Protein AF-A0A932E442-F1 (afdb_monomer_lite)

Sequence (207 aa):
MPAARRSIVMEGIVCGVIGAAVVALWFLAFDVARGAPFLTPGLLGAAVFQGTSSPVGLQITAANVLGYTLLHGLAFVAFGIVAASVMAVSEREPALFVAFVILFACFEVFVFGVVGALGQSLLGALVWWSILVGNLLASVAMLWYLLRVHRALPATLVGSWGGV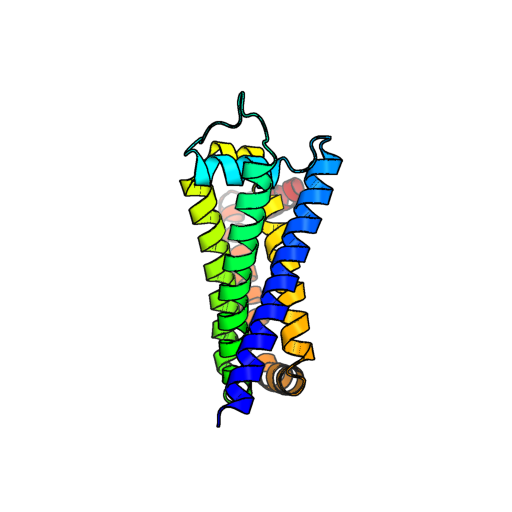LREGIVAGLIGAAVVAVWFLAIDSIQGEPLRTPRLLGAGLLQI

Foldseek 3Di:
DVPVLVVLLVQLLVLLQLLLVLLLVLVQVVCVVVVHGLLLQQVVLCLVPVVDLDPPPRDRDPCSNVVSSVVSSVVSSVLSSVLSVLLVVCLVPVVSVVVSVVSLVVVLVVVVVVQVVSHPNSCVVCPVVSSVVSSVRSSVRSVVSSCVVVVSNVVVNCVVCVVVVVVVVVVVVVVVVVVLVVQQVVCVVVVHGPPVVVVVVVVVVVD

pLDDT: mean 82.55, std 10.38, range [44.28, 97.44]

Secondary structure (DSSP, 8-state):
--HHHHHHHHHHHHHHHHHHHHHHHHHHHHHHHTT-TTHHHHHHHHHHHH-----TT----HHHHHHHHHHHHHHHHHHHHHHHHHHHHHTT-GGGHHHHHHHHHHHHHHHHHHHHHH-HHHHHHHTHHHHHHHHHHHHHHHHHHHHHHSTTHHHHHHHHHHHHHHHHHHHHHHHHHHHHHHHHHHHHHTT-TTHHHHHHHHHHTT-

Radius of gyration: 22.01 Å; chains: 1; bounding box: 42×69×45 Å

Structure (mmCIF, N/CA/C/O backbone):
data_AF-A0A932E442-F1
#
_entry.id   AF-A0A932E442-F1
#
loop_
_atom_site.group_PDB
_atom_site.id
_atom_site.type_symbol
_atom_site.label_atom_id
_atom_site.label_alt_id
_atom_site.label_comp_id
_atom_site.label_asym_id
_atom_site.label_entity_id
_atom_site.label_seq_id
_atom_site.pdbx_PDB_ins_code
_atom_site.Cartn_x
_atom_site.Cartn_y
_atom_site.Cartn_z
_atom_site.occupancy
_atom_site.B_iso_or_equiv
_atom_site.auth_seq_id
_atom_site.auth_comp_id
_atom_site.auth_asym_id
_atom_site.auth_atom_id
_atom_site.pdbx_PDB_model_num
ATOM 1 N N . MET A 1 1 ? -12.624 -28.824 13.379 1.00 44.28 1 MET A N 1
ATOM 2 C CA . MET A 1 1 ? -12.703 -27.381 13.035 1.00 44.28 1 MET A CA 1
ATOM 3 C C . MET A 1 1 ? -11.816 -26.963 11.830 1.00 44.28 1 MET A C 1
ATOM 5 O O . MET A 1 1 ? -11.061 -26.005 11.955 1.00 44.28 1 MET A O 1
ATOM 9 N N . PRO A 1 2 ? -11.890 -27.609 10.646 1.00 46.47 2 PRO A N 1
ATOM 10 C CA . PRO A 1 2 ? -11.124 -27.184 9.458 1.00 46.47 2 PRO A CA 1
ATOM 11 C C . PRO A 1 2 ? -11.809 -26.095 8.604 1.00 46.47 2 PRO A C 1
ATOM 13 O O . PRO A 1 2 ? -11.126 -25.357 7.900 1.00 46.47 2 PRO A O 1
ATOM 16 N N . ALA A 1 3 ? -13.138 -25.952 8.679 1.00 51.47 3 ALA A N 1
ATOM 17 C CA . ALA A 1 3 ? -13.899 -25.042 7.814 1.00 51.47 3 ALA A CA 1
ATOM 18 C C . ALA A 1 3 ? -13.644 -23.547 8.103 1.00 51.47 3 ALA A C 1
ATOM 20 O O . ALA A 1 3 ? -13.420 -22.784 7.170 1.00 51.47 3 ALA A O 1
ATOM 21 N N . ALA A 1 4 ? -13.585 -23.143 9.379 1.00 58.03 4 ALA A N 1
ATOM 22 C CA . ALA A 1 4 ? -13.353 -21.745 9.768 1.00 58.03 4 ALA A CA 1
ATOM 23 C C . ALA A 1 4 ? -11.933 -21.252 9.425 1.00 58.03 4 ALA A C 1
ATOM 25 O O . ALA A 1 4 ? -11.744 -20.125 8.993 1.00 58.03 4 ALA A O 1
ATOM 26 N N . ARG A 1 5 ? -10.915 -22.115 9.547 1.00 60.22 5 ARG A N 1
ATOM 27 C CA . ARG A 1 5 ? -9.529 -21.760 9.193 1.00 60.22 5 ARG A CA 1
ATOM 28 C C . ARG A 1 5 ? -9.344 -21.621 7.675 1.00 60.22 5 ARG A C 1
ATOM 30 O O . ARG A 1 5 ? -8.545 -20.810 7.222 1.00 60.22 5 ARG A O 1
ATOM 37 N N . ARG A 1 6 ? -10.100 -22.404 6.895 1.00 63.44 6 ARG A N 1
ATOM 38 C CA . ARG A 1 6 ? -10.110 -22.339 5.428 1.00 63.44 6 ARG A CA 1
ATOM 39 C C . ARG A 1 6 ? -10.771 -21.053 4.913 1.00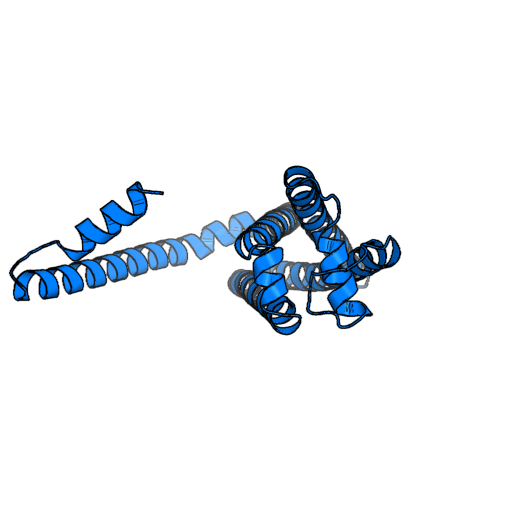 63.44 6 ARG A C 1
ATOM 41 O O . ARG A 1 6 ? -10.343 -20.579 3.865 1.00 63.44 6 ARG A O 1
ATOM 48 N N . SER A 1 7 ? -11.742 -20.477 5.636 1.00 82.38 7 SER A N 1
ATOM 49 C CA . SER A 1 7 ? -12.341 -19.189 5.247 1.00 82.38 7 SER A CA 1
ATOM 50 C C . SER A 1 7 ? -11.332 -18.051 5.397 1.00 82.38 7 SER A C 1
ATOM 52 O O . SER A 1 7 ? -11.075 -17.367 4.417 1.00 82.38 7 SER A O 1
ATOM 54 N N . ILE A 1 8 ? -10.638 -17.958 6.538 1.00 88.06 8 ILE A N 1
ATOM 55 C CA . ILE A 1 8 ? -9.671 -16.878 6.814 1.00 88.06 8 ILE A CA 1
ATOM 56 C C . ILE A 1 8 ? -8.533 -16.852 5.787 1.00 88.06 8 ILE A C 1
ATOM 58 O O . ILE A 1 8 ? -8.141 -15.789 5.313 1.00 88.06 8 ILE A O 1
ATOM 62 N N . VAL A 1 9 ? -8.003 -18.018 5.402 1.00 90.69 9 VAL A N 1
ATOM 63 C CA . VAL A 1 9 ? -6.944 -18.083 4.381 1.00 90.69 9 VAL A CA 1
ATOM 64 C C . VAL A 1 9 ? -7.461 -17.601 3.026 1.00 90.69 9 VAL A C 1
ATOM 66 O O . VAL A 1 9 ? -6.775 -16.834 2.361 1.00 90.69 9 VAL A O 1
ATOM 69 N N . MET A 1 10 ? -8.669 -18.002 2.620 1.00 92.50 10 MET A N 1
ATOM 70 C CA . MET A 1 10 ? -9.264 -17.542 1.361 1.00 92.50 10 MET A CA 1
ATOM 71 C C . MET A 1 10 ? -9.606 -16.053 1.390 1.00 92.50 10 MET A C 1
ATOM 73 O O . MET A 1 10 ? -9.321 -15.348 0.428 1.00 92.50 10 MET A O 1
ATOM 77 N N . GLU A 1 11 ? -10.167 -15.565 2.494 1.00 92.38 11 GLU A N 1
ATOM 78 C CA . GLU A 1 11 ? -10.417 -14.144 2.729 1.00 92.38 11 GLU A CA 1
ATOM 79 C C . GLU A 1 11 ? -9.114 -13.354 2.621 1.00 92.38 11 GLU A C 1
ATOM 81 O O . GLU A 1 11 ? -9.068 -12.342 1.929 1.00 92.38 11 GLU A O 1
ATOM 86 N N . GLY A 1 12 ? -8.039 -13.867 3.217 1.00 93.31 12 GLY A N 1
ATOM 87 C CA . GLY A 1 12 ? -6.708 -13.291 3.139 1.00 93.31 12 GLY A CA 1
ATOM 88 C C . GLY A 1 12 ? -6.103 -13.295 1.739 1.00 93.31 12 GLY A C 1
ATOM 89 O O . GLY A 1 12 ? -5.547 -12.284 1.322 1.00 93.31 12 GLY A O 1
ATOM 90 N N . ILE A 1 13 ? -6.251 -14.389 0.985 1.00 95.94 13 ILE A N 1
ATOM 91 C CA . ILE A 1 13 ? -5.806 -14.467 -0.414 1.00 95.94 13 ILE A CA 1
ATOM 92 C C . ILE A 1 13 ? -6.548 -13.433 -1.261 1.00 95.94 13 ILE A C 1
ATOM 94 O O . ILE A 1 13 ? -5.912 -12.671 -1.983 1.00 95.94 13 ILE A O 1
ATOM 98 N N . VAL A 1 14 ? -7.879 -13.370 -1.154 1.00 95.94 14 VAL A N 1
ATOM 99 C CA . VAL A 1 14 ? -8.693 -12.395 -1.897 1.00 95.94 14 VAL A CA 1
ATOM 100 C C . VAL A 1 14 ? -8.315 -10.969 -1.500 1.00 95.94 14 VAL A C 1
ATOM 102 O O . VAL A 1 14 ? -8.101 -10.133 -2.373 1.00 95.94 14 VAL A O 1
ATOM 105 N N . CYS A 1 15 ? -8.158 -10.710 -0.201 1.00 95.06 15 CYS A N 1
ATOM 106 C CA . CYS A 1 15 ? -7.711 -9.426 0.328 1.00 95.06 15 CYS A CA 1
ATOM 107 C C . CYS A 1 15 ? -6.353 -9.022 -0.268 1.00 95.06 15 CYS A C 1
ATOM 109 O O . CYS A 1 15 ? -6.212 -7.930 -0.812 1.00 95.06 15 CYS A O 1
ATOM 111 N N . GLY A 1 16 ? -5.371 -9.924 -0.250 1.00 94.75 16 GLY A N 1
ATOM 112 C CA . GLY A 1 16 ? -4.055 -9.679 -0.830 1.00 94.75 16 GLY A CA 1
ATOM 113 C C . GLY A 1 16 ? -4.098 -9.420 -2.335 1.00 94.75 16 GLY A C 1
ATOM 114 O O . GLY A 1 16 ? -3.497 -8.462 -2.809 1.00 94.75 16 GLY A O 1
ATOM 115 N N . VAL A 1 17 ? -4.864 -10.212 -3.092 1.00 97.44 17 VAL A N 1
ATOM 116 C CA . VAL A 1 17 ? -5.039 -10.008 -4.541 1.00 97.44 17 VAL A CA 1
ATOM 117 C C . VAL A 1 17 ? -5.661 -8.643 -4.845 1.00 97.44 17 VAL A C 1
ATOM 119 O O . VAL A 1 17 ? -5.222 -7.982 -5.784 1.00 97.44 17 VAL A O 1
ATOM 122 N N . ILE A 1 18 ? -6.632 -8.188 -4.045 1.00 96.75 18 ILE A N 1
ATOM 123 C CA . ILE A 1 18 ? -7.209 -6.841 -4.170 1.00 96.75 18 ILE A CA 1
ATOM 124 C C . ILE A 1 18 ? -6.122 -5.780 -3.982 1.00 96.75 18 ILE A C 1
ATOM 126 O O . ILE A 1 18 ? -5.994 -4.892 -4.823 1.00 96.75 18 ILE A O 1
ATOM 130 N N . GLY A 1 19 ? -5.318 -5.884 -2.920 1.00 94.25 19 GLY A N 1
ATOM 131 C CA . GLY A 1 19 ? -4.233 -4.937 -2.668 1.00 94.25 19 GLY A CA 1
ATOM 132 C C . GLY A 1 19 ? -3.213 -4.898 -3.807 1.00 94.25 19 GLY A C 1
ATOM 133 O O . GLY A 1 19 ? -2.930 -3.825 -4.338 1.00 94.25 19 GLY A O 1
ATOM 134 N N . ALA A 1 20 ? -2.744 -6.066 -4.253 1.00 95.69 20 ALA A N 1
ATOM 135 C CA . ALA A 1 20 ? -1.797 -6.181 -5.361 1.00 95.69 20 ALA A CA 1
ATOM 136 C C . ALA A 1 20 ? -2.352 -5.579 -6.661 1.00 95.69 20 ALA A C 1
ATOM 138 O O . ALA A 1 20 ? -1.645 -4.867 -7.373 1.00 95.69 20 ALA A O 1
ATOM 139 N N . ALA A 1 21 ? -3.629 -5.832 -6.966 1.00 96.50 21 ALA A N 1
ATOM 140 C CA . ALA A 1 21 ? -4.281 -5.287 -8.150 1.00 96.50 21 ALA A CA 1
ATOM 141 C C . ALA A 1 21 ? -4.396 -3.759 -8.084 1.00 96.50 21 ALA A C 1
ATOM 143 O O . ALA A 1 21 ? -4.119 -3.086 -9.073 1.00 96.50 21 ALA A O 1
ATOM 144 N N . VAL A 1 22 ? -4.760 -3.200 -6.926 1.00 97.25 22 VAL A N 1
ATOM 145 C CA . VAL A 1 22 ? -4.869 -1.746 -6.745 1.00 97.25 22 VAL A CA 1
ATOM 146 C C . VAL A 1 22 ? -3.515 -1.063 -6.932 1.00 97.25 22 VAL A C 1
ATOM 148 O O . VAL A 1 22 ? -3.435 -0.101 -7.696 1.00 97.25 22 VAL A O 1
ATOM 151 N N . VAL A 1 23 ? -2.446 -1.579 -6.312 1.00 93.94 23 VAL A N 1
ATOM 152 C CA . VAL A 1 23 ? -1.092 -1.028 -6.493 1.00 93.94 23 VAL A CA 1
ATOM 153 C C . VAL A 1 23 ? -0.642 -1.146 -7.950 1.00 93.94 23 VAL A C 1
ATOM 155 O O . VAL A 1 23 ? -0.140 -0.176 -8.520 1.00 93.94 23 VAL A O 1
ATOM 158 N N . ALA A 1 24 ? -0.856 -2.302 -8.584 1.00 93.62 24 ALA A N 1
ATOM 159 C CA . ALA A 1 24 ? -0.481 -2.519 -9.978 1.00 93.62 24 ALA A CA 1
ATOM 160 C C . ALA A 1 24 ? -1.212 -1.564 -10.934 1.00 93.62 24 ALA A C 1
ATOM 162 O O . ALA A 1 24 ? -0.586 -0.995 -11.826 1.00 93.62 24 ALA A O 1
ATOM 163 N N . LEU A 1 25 ? -2.518 -1.354 -10.737 1.00 95.62 25 LEU A N 1
ATOM 164 C CA . LEU A 1 25 ? -3.313 -0.429 -11.547 1.00 95.62 25 LEU A CA 1
ATOM 165 C C . LEU A 1 25 ? -2.906 1.030 -11.321 1.00 95.62 25 LEU A C 1
ATOM 167 O O . LEU A 1 25 ? -2.813 1.784 -12.288 1.00 95.62 25 LEU A O 1
ATOM 171 N N . TRP A 1 26 ? -2.627 1.416 -10.073 1.00 95.25 26 TRP A N 1
ATOM 172 C CA . TRP A 1 26 ? -2.120 2.747 -9.742 1.00 95.25 26 TRP A CA 1
ATOM 173 C C . TRP A 1 26 ? -0.807 3.039 -10.473 1.00 95.25 26 TRP A C 1
ATOM 175 O O . TRP A 1 26 ? -0.713 4.028 -11.201 1.00 95.25 26 TRP A O 1
ATOM 185 N N . PHE A 1 27 ? 0.185 2.153 -10.341 1.00 92.00 27 PHE A N 1
ATOM 186 C CA . PHE A 1 27 ? 1.477 2.351 -10.992 1.00 92.00 27 PHE A CA 1
ATOM 187 C C . PHE A 1 27 ? 1.394 2.238 -12.506 1.00 92.00 27 PHE A C 1
ATOM 189 O O . PHE A 1 27 ? 2.070 2.994 -13.189 1.00 92.00 27 PHE A O 1
ATOM 196 N N . LEU A 1 28 ? 0.527 1.383 -13.051 1.00 92.25 28 LEU A N 1
ATOM 197 C CA . LEU A 1 28 ? 0.291 1.347 -14.491 1.00 92.25 28 LEU A CA 1
ATOM 198 C C . LEU A 1 28 ? -0.246 2.690 -14.998 1.00 92.25 28 LEU A C 1
ATOM 200 O O . LEU A 1 28 ? 0.276 3.222 -15.974 1.00 92.25 28 LEU A O 1
ATOM 204 N N . ALA A 1 29 ? -1.258 3.256 -14.336 1.00 93.06 29 ALA A N 1
ATOM 205 C C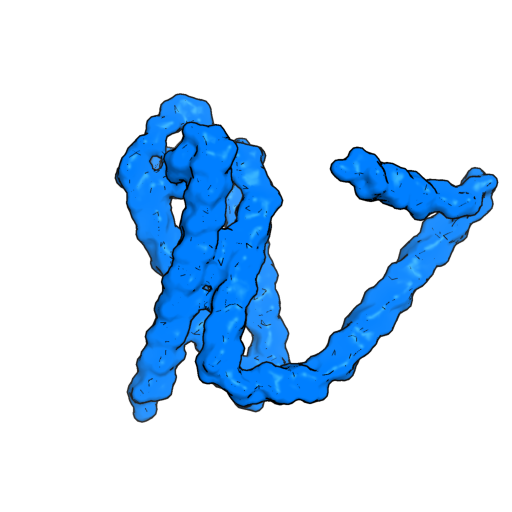A . ALA A 1 29 ? -1.812 4.555 -14.710 1.00 93.06 29 ALA A CA 1
ATOM 206 C C . ALA A 1 29 ? -0.764 5.674 -14.593 1.00 93.06 29 ALA A C 1
ATOM 208 O O . ALA A 1 29 ? -0.638 6.509 -15.489 1.00 93.06 29 ALA A O 1
ATOM 209 N N . PHE A 1 30 ? 0.020 5.659 -13.517 1.00 91.38 30 PHE A N 1
ATOM 210 C CA . PHE A 1 30 ? 1.084 6.623 -13.262 1.00 91.38 30 PHE A CA 1
ATOM 211 C C . PHE A 1 30 ? 2.218 6.550 -14.297 1.00 91.38 30 PHE A C 1
ATOM 213 O O . PHE A 1 30 ? 2.667 7.572 -14.815 1.00 91.38 30 PHE A O 1
ATOM 220 N N . ASP A 1 31 ? 2.644 5.338 -14.640 1.00 90.44 31 ASP A N 1
ATOM 221 C CA . ASP A 1 31 ? 3.682 5.055 -15.627 1.00 90.44 31 ASP A CA 1
ATOM 222 C C . ASP A 1 31 ? 3.227 5.435 -17.047 1.00 90.44 31 ASP A C 1
ATOM 224 O O . ASP A 1 31 ? 3.973 6.058 -17.808 1.00 90.44 31 ASP A O 1
ATOM 228 N N . VAL A 1 32 ? 1.971 5.129 -17.396 1.00 91.88 32 VAL A N 1
ATOM 229 C CA . VAL A 1 32 ? 1.350 5.541 -18.667 1.00 91.88 32 VAL A CA 1
ATOM 230 C C . VAL A 1 32 ? 1.266 7.063 -18.764 1.00 91.88 32 VAL A C 1
ATOM 232 O O . VAL A 1 32 ? 1.615 7.620 -19.803 1.00 91.88 32 VAL A O 1
ATOM 235 N N . ALA A 1 33 ? 0.882 7.753 -17.685 1.00 91.19 33 ALA A N 1
ATOM 236 C CA . ALA A 1 33 ? 0.838 9.217 -17.647 1.00 91.19 33 ALA A CA 1
ATOM 237 C C . ALA A 1 33 ? 2.220 9.868 -17.855 1.00 91.19 33 ALA A C 1
ATOM 239 O O . ALA A 1 33 ? 2.308 11.010 -18.300 1.00 91.19 33 ALA A O 1
ATOM 240 N N . ARG A 1 34 ? 3.304 9.135 -17.575 1.00 86.62 34 ARG A N 1
ATOM 241 C CA . ARG A 1 34 ? 4.697 9.547 -17.812 1.00 86.62 34 ARG A CA 1
ATOM 242 C C . ARG A 1 34 ? 5.246 9.121 -19.176 1.00 86.62 34 ARG A C 1
ATOM 244 O O . ARG A 1 34 ? 6.400 9.410 -19.477 1.00 86.62 34 ARG A O 1
ATOM 251 N N . GLY A 1 35 ? 4.444 8.436 -19.991 1.00 87.44 35 GLY A N 1
ATOM 252 C CA . GLY A 1 35 ? 4.841 7.939 -21.309 1.00 87.44 35 GLY A CA 1
ATOM 253 C C . GLY A 1 35 ? 5.724 6.688 -21.281 1.00 87.44 35 GLY A C 1
ATOM 254 O O . GLY A 1 35 ? 6.284 6.329 -22.314 1.00 87.44 35 GLY A O 1
ATOM 255 N N . ALA A 1 36 ? 5.850 6.010 -20.136 1.00 87.00 36 ALA A N 1
ATOM 256 C CA . ALA A 1 36 ? 6.707 4.835 -19.973 1.00 87.00 36 ALA A CA 1
ATOM 257 C C . ALA A 1 36 ? 5.962 3.698 -19.246 1.00 87.00 36 ALA A C 1
ATOM 259 O O . ALA A 1 36 ? 6.218 3.463 -18.068 1.00 87.00 36 ALA A O 1
ATOM 260 N N . PRO A 1 37 ? 5.034 2.982 -19.912 1.00 89.06 37 PRO A N 1
ATOM 261 C CA . PRO A 1 37 ? 4.262 1.904 -19.291 1.00 89.06 37 PRO A CA 1
ATOM 262 C C . PRO A 1 37 ? 5.160 0.825 -18.665 1.00 89.06 37 PRO A C 1
ATOM 264 O O . PRO A 1 37 ? 6.146 0.411 -19.272 1.00 89.06 37 PRO A O 1
ATOM 267 N N . PHE A 1 38 ? 4.784 0.335 -17.478 1.00 89.31 38 PHE A N 1
ATOM 268 C CA . PHE A 1 38 ? 5.515 -0.690 -16.713 1.00 89.31 38 PHE A CA 1
ATOM 269 C C . PHE A 1 38 ? 6.923 -0.286 -16.243 1.00 89.31 38 PHE A C 1
ATOM 271 O O . PHE A 1 38 ? 7.708 -1.153 -15.845 1.00 89.31 38 PHE A O 1
ATOM 278 N N . LEU A 1 39 ? 7.239 1.012 -16.241 1.00 87.44 39 LEU A N 1
ATOM 279 C CA . LEU A 1 39 ? 8.488 1.544 -15.704 1.00 87.44 39 LEU A CA 1
ATOM 280 C C . LEU A 1 39 ? 8.725 1.102 -14.262 1.00 87.44 39 LEU A C 1
ATOM 282 O O . LEU A 1 39 ? 9.777 0.548 -13.948 1.00 87.44 39 LEU A O 1
ATOM 286 N N . THR A 1 40 ? 7.735 1.294 -13.398 1.00 89.06 40 THR A N 1
ATOM 287 C CA . THR A 1 40 ? 7.838 0.996 -11.972 1.00 89.06 40 THR A CA 1
ATOM 288 C C . THR A 1 40 ? 8.109 -0.488 -11.689 1.00 89.06 40 THR A C 1
ATOM 290 O O . THR A 1 40 ? 9.132 -0.791 -11.063 1.00 89.06 40 THR A O 1
ATOM 293 N N . PRO A 1 41 ? 7.277 -1.444 -12.155 1.00 89.50 41 PRO A N 1
ATOM 294 C CA . PRO A 1 41 ? 7.552 -2.864 -11.939 1.00 89.50 41 PRO A CA 1
ATOM 295 C C . PRO A 1 41 ? 8.824 -3.334 -12.663 1.00 89.50 41 PRO A C 1
ATOM 297 O O . PRO A 1 41 ? 9.504 -4.232 -12.171 1.00 89.50 41 PRO A O 1
ATOM 300 N N . GLY A 1 42 ? 9.191 -2.716 -13.791 1.00 89.12 42 GLY A N 1
ATOM 301 C CA . GLY A 1 42 ? 10.430 -3.013 -14.509 1.00 89.12 42 GLY A CA 1
ATOM 302 C C . GLY A 1 42 ? 11.685 -2.640 -13.720 1.00 89.12 42 GLY A C 1
ATOM 303 O O . GLY A 1 42 ? 12.595 -3.461 -13.593 1.00 89.12 42 GLY A O 1
ATOM 304 N N . LEU A 1 43 ? 11.715 -1.428 -13.156 1.00 87.44 43 LEU A N 1
ATOM 305 C CA . LEU A 1 43 ? 12.818 -0.931 -12.330 1.00 87.44 43 LEU A CA 1
ATOM 306 C C . LEU A 1 43 ? 12.952 -1.724 -11.032 1.00 87.44 43 LEU A C 1
ATOM 308 O O . LEU A 1 43 ? 14.053 -2.143 -10.682 1.00 87.44 43 LEU A O 1
ATOM 312 N N . LEU A 1 44 ? 11.839 -1.967 -10.335 1.00 87.31 44 LEU A N 1
ATOM 313 C CA . LEU A 1 44 ? 11.857 -2.735 -9.091 1.00 87.31 44 LEU A CA 1
ATOM 314 C C . LEU A 1 44 ? 12.229 -4.202 -9.339 1.00 87.31 44 LEU A C 1
ATOM 316 O O . LEU A 1 44 ? 13.005 -4.771 -8.576 1.00 87.31 44 LEU A O 1
ATOM 320 N N . GLY A 1 45 ? 11.757 -4.799 -10.436 1.00 87.44 45 GLY A N 1
ATOM 321 C CA . GLY A 1 45 ? 12.176 -6.136 -10.851 1.00 87.44 45 GLY A CA 1
ATOM 322 C C . GLY A 1 45 ? 13.668 -6.218 -11.147 1.00 87.44 45 GLY A C 1
ATOM 323 O O . GLY A 1 45 ? 14.340 -7.126 -10.668 1.00 87.44 45 GLY A O 1
ATOM 324 N N . ALA A 1 46 ? 14.218 -5.248 -11.873 1.00 86.31 46 ALA A N 1
ATOM 325 C CA . ALA A 1 46 ? 15.651 -5.207 -12.141 1.00 86.31 46 ALA A CA 1
ATOM 326 C C . ALA A 1 46 ? 16.477 -5.026 -10.861 1.00 86.31 46 ALA A C 1
ATOM 328 O O . ALA A 1 46 ? 17.460 -5.733 -10.655 1.00 86.31 46 ALA A O 1
ATOM 329 N N . ALA A 1 47 ? 16.034 -4.148 -9.960 1.00 85.38 47 ALA A N 1
ATOM 330 C CA . ALA A 1 47 ? 16.682 -3.952 -8.671 1.00 85.38 47 ALA A CA 1
ATOM 331 C C . ALA A 1 47 ? 16.710 -5.246 -7.841 1.00 85.38 47 ALA A C 1
ATOM 333 O O . ALA A 1 47 ? 17.747 -5.591 -7.282 1.00 85.38 47 ALA A O 1
ATOM 334 N N . VAL A 1 48 ? 15.604 -5.997 -7.811 1.00 85.06 48 VAL A N 1
ATOM 335 C CA . VAL A 1 48 ? 15.491 -7.242 -7.035 1.00 85.06 48 VAL A CA 1
ATOM 336 C C . VAL A 1 48 ? 16.267 -8.401 -7.667 1.00 85.06 48 VAL A C 1
ATOM 338 O O . VAL A 1 48 ? 16.989 -9.101 -6.963 1.00 85.06 48 VAL A O 1
ATOM 341 N N . PHE A 1 49 ? 16.127 -8.630 -8.975 1.00 85.75 49 PHE A N 1
ATOM 342 C CA . PHE A 1 49 ? 16.699 -9.815 -9.633 1.00 85.75 49 PHE A CA 1
ATOM 343 C C . PHE A 1 49 ? 18.118 -9.608 -10.162 1.00 85.75 49 PHE A C 1
ATOM 345 O O . PHE A 1 49 ? 18.846 -10.580 -10.338 1.00 85.75 49 PHE A O 1
ATOM 352 N N . GLN A 1 50 ? 18.509 -8.364 -10.441 1.00 83.12 50 GLN A N 1
ATOM 353 C CA . GLN A 1 50 ? 19.793 -8.029 -11.065 1.00 83.12 50 GLN A CA 1
ATOM 354 C C . GLN A 1 50 ? 20.676 -7.159 -10.157 1.00 83.12 50 GLN A C 1
ATOM 356 O O . GLN A 1 50 ? 21.827 -6.903 -10.499 1.00 83.12 50 GLN A O 1
ATOM 361 N N . GLY A 1 51 ? 20.164 -6.699 -9.007 1.00 77.88 51 GLY A N 1
ATOM 362 C CA . GLY A 1 51 ? 20.914 -5.871 -8.056 1.00 77.88 51 GLY A CA 1
ATOM 363 C C . GLY A 1 51 ? 21.234 -4.465 -8.574 1.00 77.88 51 GLY A C 1
ATOM 364 O O . GLY A 1 51 ? 22.110 -3.789 -8.037 1.00 77.88 51 GLY A O 1
ATOM 365 N N . THR A 1 52 ? 20.566 -4.016 -9.639 1.00 73.12 52 THR A N 1
ATOM 366 C CA . THR A 1 52 ? 20.823 -2.714 -10.258 1.00 73.12 52 THR A CA 1
ATOM 367 C C . THR A 1 52 ? 20.164 -1.594 -9.458 1.00 73.12 52 THR A C 1
ATOM 369 O O . THR A 1 52 ? 18.940 -1.522 -9.377 1.00 73.12 52 THR A O 1
ATOM 372 N N . SER A 1 53 ? 20.966 -0.673 -8.929 1.00 67.81 53 SER A N 1
ATOM 373 C CA . SER A 1 53 ? 20.491 0.521 -8.214 1.00 67.81 53 SER A CA 1
ATOM 374 C C . SER A 1 53 ? 20.432 1.778 -9.097 1.00 67.81 53 SER A C 1
ATOM 376 O O . SER A 1 53 ? 19.940 2.821 -8.666 1.00 67.81 53 SER A O 1
ATOM 378 N N . SER A 1 54 ? 20.908 1.703 -10.346 1.00 67.19 54 SER A N 1
ATOM 379 C CA . SER A 1 54 ? 20.862 2.812 -11.305 1.00 67.19 54 SER A CA 1
ATOM 380 C C . SER A 1 54 ? 19.736 2.618 -12.329 1.00 67.19 54 SER A C 1
ATOM 382 O O . SER A 1 54 ? 19.726 1.598 -13.018 1.00 67.19 54 SER A O 1
ATOM 384 N N . PRO A 1 55 ? 18.826 3.598 -12.496 1.00 65.94 55 PRO A N 1
ATOM 385 C CA . PRO A 1 55 ? 17.823 3.585 -13.566 1.00 65.94 55 PRO A CA 1
ATOM 386 C C . PRO A 1 55 ? 18.415 3.792 -14.973 1.00 65.94 55 PRO A C 1
ATOM 388 O O . PRO A 1 55 ? 17.722 3.607 -15.972 1.00 65.94 55 PRO A O 1
ATOM 391 N N . VAL A 1 56 ? 19.675 4.232 -15.074 1.00 67.69 56 VAL A N 1
ATOM 392 C CA . VAL A 1 56 ? 20.290 4.663 -16.337 1.00 67.69 56 VAL A CA 1
ATOM 393 C C . VAL A 1 56 ? 20.732 3.458 -17.167 1.00 67.69 56 VAL A C 1
ATOM 395 O O . VAL A 1 56 ? 21.529 2.645 -16.710 1.00 67.69 56 VAL A O 1
ATOM 398 N N . GLY A 1 57 ? 20.245 3.375 -18.410 1.00 63.66 57 GLY A N 1
ATOM 399 C CA . GLY A 1 57 ? 20.608 2.317 -19.362 1.00 63.66 57 GLY A CA 1
ATOM 400 C C . GLY A 1 57 ? 19.882 0.987 -19.142 1.00 63.66 57 GLY A C 1
ATOM 401 O O . GLY A 1 57 ? 20.211 -0.003 -19.794 1.00 63.66 57 GLY A O 1
ATOM 402 N N . LEU A 1 58 ? 18.895 0.954 -18.242 1.00 66.06 58 LEU A N 1
ATOM 403 C CA . LEU A 1 58 ? 18.191 -0.270 -17.901 1.00 66.06 58 LEU A CA 1
ATOM 404 C C . LEU A 1 58 ? 17.113 -0.599 -18.941 1.00 66.06 58 LEU A C 1
ATOM 406 O O . LEU A 1 58 ? 16.149 0.147 -19.113 1.00 66.06 58 LEU A O 1
ATOM 410 N N . GLN A 1 59 ? 17.260 -1.730 -19.632 1.00 67.69 59 GLN A N 1
ATOM 411 C CA . GLN A 1 59 ? 16.206 -2.229 -20.511 1.00 67.69 59 GLN A CA 1
ATOM 412 C C . GLN A 1 59 ? 15.112 -2.896 -19.679 1.00 67.69 59 GLN A C 1
ATOM 414 O O . GLN A 1 59 ? 15.355 -3.874 -18.971 1.00 67.69 59 GLN A O 1
ATOM 419 N N . ILE A 1 60 ? 13.889 -2.376 -19.780 1.00 72.19 60 ILE A N 1
ATOM 420 C CA . ILE A 1 60 ? 12.720 -3.008 -19.173 1.00 72.19 60 ILE A CA 1
ATOM 421 C C . ILE A 1 60 ? 12.416 -4.280 -19.949 1.00 72.19 60 ILE A C 1
ATOM 423 O O . ILE A 1 60 ? 11.927 -4.245 -21.076 1.00 72.19 60 ILE A O 1
ATOM 427 N N . THR A 1 61 ? 12.719 -5.417 -19.336 1.00 83.62 61 THR A N 1
ATOM 428 C CA . THR A 1 61 ? 12.387 -6.721 -19.897 1.00 83.62 61 THR A CA 1
ATOM 429 C C . THR A 1 61 ? 11.034 -7.182 -19.369 1.00 83.62 61 THR A C 1
ATOM 431 O O . THR A 1 61 ? 10.679 -6.941 -18.212 1.00 83.62 61 THR A O 1
ATOM 434 N N . ALA A 1 62 ? 10.288 -7.917 -20.197 1.00 85.94 62 ALA A N 1
ATOM 435 C CA . ALA A 1 62 ? 9.058 -8.574 -19.755 1.00 85.94 62 ALA A CA 1
ATOM 436 C C . ALA A 1 62 ? 9.312 -9.511 -18.559 1.00 85.94 62 ALA A C 1
ATOM 438 O O . ALA A 1 62 ? 8.466 -9.628 -17.678 1.00 85.94 62 ALA A O 1
ATOM 439 N N . ALA A 1 63 ? 10.499 -10.124 -18.489 1.00 86.56 63 ALA A N 1
ATOM 440 C CA . ALA A 1 63 ? 10.907 -10.974 -17.375 1.00 86.56 63 ALA A CA 1
ATOM 441 C C . ALA A 1 63 ? 10.982 -10.207 -16.044 1.00 86.56 63 ALA A C 1
ATOM 443 O O . ALA A 1 63 ? 10.467 -10.696 -15.042 1.00 86.56 63 ALA A O 1
ATOM 444 N N . ASN A 1 64 ? 11.557 -8.998 -16.032 1.00 86.44 64 ASN A N 1
ATOM 445 C CA . ASN A 1 64 ? 11.638 -8.177 -14.820 1.00 86.44 64 ASN A CA 1
ATOM 446 C C . ASN A 1 64 ? 10.248 -7.758 -14.338 1.00 86.44 64 ASN A C 1
ATOM 448 O O . ASN A 1 64 ? 9.949 -7.886 -13.152 1.00 86.44 64 ASN A O 1
ATOM 452 N N . VAL A 1 65 ? 9.396 -7.306 -15.264 1.00 89.44 65 VAL A N 1
ATOM 453 C CA . VAL A 1 65 ? 8.021 -6.893 -14.954 1.00 89.44 65 VAL A CA 1
ATOM 454 C C . VAL A 1 65 ? 7.231 -8.072 -14.389 1.00 89.44 65 VAL A C 1
ATOM 456 O O . VAL A 1 65 ? 6.707 -7.975 -13.285 1.00 89.44 65 VAL A O 1
ATOM 459 N N . LEU A 1 66 ? 7.199 -9.209 -15.092 1.00 90.50 66 LEU A N 1
ATOM 460 C CA . LEU A 1 66 ? 6.455 -10.397 -14.662 1.00 90.50 66 LEU A CA 1
ATOM 461 C C . LEU A 1 66 ? 6.987 -10.970 -13.345 1.00 90.50 66 LEU A C 1
ATOM 463 O O . LEU A 1 66 ? 6.200 -11.310 -12.461 1.00 90.50 66 LEU A O 1
ATOM 467 N N . GLY A 1 67 ? 8.312 -11.051 -13.198 1.00 89.69 67 GLY A N 1
ATOM 468 C CA . GLY A 1 67 ? 8.951 -11.526 -11.976 1.00 89.69 67 GLY A CA 1
ATOM 469 C C . GLY A 1 67 ? 8.597 -10.648 -10.779 1.00 89.69 67 GLY A C 1
ATOM 470 O O . GLY A 1 67 ? 8.232 -11.166 -9.723 1.00 89.69 67 GLY A O 1
ATOM 471 N N . TYR A 1 68 ? 8.638 -9.322 -10.953 1.00 89.44 68 TYR A N 1
ATOM 472 C CA . TYR A 1 68 ? 8.273 -8.390 -9.892 1.00 89.44 68 TYR A CA 1
ATOM 473 C C . TYR A 1 68 ? 6.781 -8.459 -9.576 1.00 89.44 68 TYR A C 1
ATOM 475 O O . TYR A 1 68 ? 6.421 -8.538 -8.408 1.00 89.44 68 TYR A O 1
ATOM 483 N N . THR A 1 69 ? 5.907 -8.494 -10.587 1.00 91.06 69 THR A N 1
ATOM 484 C CA . THR A 1 69 ? 4.456 -8.616 -10.388 1.00 91.06 69 THR A CA 1
ATOM 485 C C . THR A 1 69 ? 4.095 -9.889 -9.621 1.00 91.06 69 THR A C 1
ATOM 487 O O . THR A 1 69 ? 3.249 -9.836 -8.729 1.00 91.06 69 THR A O 1
ATOM 490 N N . LEU A 1 70 ? 4.754 -11.019 -9.905 1.00 93.38 70 LEU A N 1
ATOM 491 C CA . LEU A 1 70 ? 4.534 -12.264 -9.169 1.00 93.38 70 LEU A CA 1
ATOM 492 C C . LEU A 1 70 ? 5.014 -12.158 -7.717 1.00 93.38 70 LEU A C 1
ATOM 494 O O . LEU A 1 70 ? 4.269 -12.498 -6.800 1.00 93.38 70 LEU A O 1
ATOM 498 N N . LEU A 1 71 ? 6.237 -11.662 -7.501 1.00 92.50 71 LEU A N 1
ATOM 499 C CA . LEU A 1 71 ? 6.805 -11.476 -6.164 1.00 92.50 71 LEU A CA 1
ATOM 500 C C . LEU A 1 71 ? 5.952 -10.519 -5.319 1.00 92.50 71 LEU A C 1
ATOM 502 O O . LEU A 1 71 ? 5.629 -10.818 -4.171 1.00 92.50 71 LEU A O 1
ATOM 506 N N . HIS A 1 72 ? 5.528 -9.406 -5.914 1.00 91.25 72 HIS A N 1
ATOM 507 C CA . HIS A 1 72 ? 4.627 -8.432 -5.313 1.00 91.25 72 HIS A CA 1
ATOM 508 C C . HIS A 1 72 ? 3.274 -9.060 -4.957 1.00 91.25 72 HIS A C 1
ATOM 510 O O . HIS A 1 72 ? 2.811 -8.923 -3.826 1.00 91.25 72 HIS A O 1
ATOM 516 N N . GLY A 1 73 ? 2.669 -9.812 -5.882 1.00 94.00 73 GLY A N 1
ATOM 517 C CA . GLY A 1 73 ? 1.408 -10.512 -5.643 1.00 94.00 73 GLY A CA 1
ATOM 518 C C . GLY A 1 73 ? 1.497 -11.512 -4.488 1.00 94.00 73 GLY A C 1
ATOM 519 O O . GLY A 1 73 ? 0.627 -11.528 -3.620 1.00 94.00 73 GLY A O 1
ATOM 520 N N . LEU A 1 74 ? 2.573 -12.302 -4.421 1.00 95.19 74 LEU A N 1
ATOM 521 C CA . LEU A 1 74 ? 2.803 -13.246 -3.323 1.00 95.19 74 LEU A CA 1
ATOM 522 C C . LEU A 1 74 ? 2.994 -12.537 -1.976 1.00 95.19 74 LEU A C 1
ATOM 524 O O . LEU A 1 74 ? 2.425 -12.974 -0.975 1.00 95.19 74 LEU A O 1
ATOM 528 N N . ALA A 1 75 ? 3.746 -11.432 -1.950 1.00 91.88 75 ALA A N 1
ATOM 529 C CA . ALA A 1 75 ? 3.933 -10.627 -0.745 1.00 91.88 75 ALA A CA 1
ATOM 530 C C . ALA A 1 75 ? 2.599 -10.061 -0.232 1.00 91.88 75 ALA A C 1
ATOM 532 O O . ALA A 1 75 ? 2.301 -10.149 0.960 1.00 91.88 75 ALA A O 1
ATOM 533 N N . PHE A 1 76 ? 1.759 -9.557 -1.136 1.00 94.38 76 PHE A N 1
ATOM 534 C CA . PHE A 1 76 ? 0.429 -9.055 -0.800 1.00 94.38 76 PHE A CA 1
ATOM 535 C C . PHE A 1 76 ? -0.528 -10.156 -0.342 1.00 94.38 76 PHE A C 1
ATOM 537 O O . PHE A 1 76 ? -1.296 -9.936 0.590 1.00 94.38 76 PHE A O 1
ATOM 544 N N . VAL A 1 77 ? -0.472 -11.353 -0.932 1.00 95.50 77 VAL A N 1
ATOM 545 C CA . VAL A 1 77 ? -1.241 -12.516 -0.457 1.00 95.50 77 VAL A CA 1
ATOM 546 C C . VAL A 1 77 ? -0.827 -12.905 0.961 1.00 95.50 77 VAL A C 1
ATOM 548 O O . VAL A 1 77 ? -1.692 -13.095 1.815 1.00 95.50 77 VAL A O 1
ATOM 551 N N . ALA A 1 78 ? 0.476 -12.979 1.241 1.00 93.62 78 ALA A N 1
ATOM 552 C CA . ALA A 1 78 ? 0.970 -13.268 2.584 1.00 93.62 78 ALA A CA 1
ATOM 553 C C . ALA A 1 78 ? 0.496 -12.209 3.593 1.00 93.62 78 ALA A C 1
ATOM 555 O O . ALA A 1 78 ? -0.054 -12.555 4.641 1.00 93.62 78 ALA A O 1
ATOM 556 N N . PHE A 1 79 ? 0.630 -10.926 3.245 1.00 91.88 79 PHE A N 1
ATOM 557 C CA . PHE A 1 79 ? 0.138 -9.819 4.062 1.00 91.88 79 PHE A CA 1
ATOM 558 C C . PHE A 1 79 ? -1.381 -9.889 4.275 1.00 91.88 79 PHE A C 1
ATOM 560 O O . PHE A 1 79 ? -1.851 -9.765 5.403 1.00 91.88 79 PHE A O 1
ATOM 567 N N . GLY A 1 80 ? -2.151 -10.170 3.223 1.00 92.81 80 GLY A N 1
ATOM 568 C CA . GLY A 1 80 ? -3.603 -10.317 3.278 1.00 92.81 80 GLY A CA 1
ATOM 569 C C . GLY A 1 80 ? -4.055 -11.439 4.216 1.00 92.81 80 GLY A C 1
ATOM 570 O O . GLY A 1 80 ? -5.006 -11.250 4.971 1.00 92.81 80 GLY A O 1
ATOM 571 N N . ILE A 1 81 ? -3.351 -12.576 4.246 1.00 93.31 81 ILE A N 1
ATOM 572 C CA . ILE A 1 81 ? -3.615 -13.675 5.196 1.00 93.31 81 ILE A CA 1
ATOM 573 C C . ILE A 1 81 ? -3.361 -13.238 6.641 1.00 93.31 81 ILE A C 1
ATOM 575 O O . ILE A 1 81 ? -4.171 -13.541 7.523 1.00 93.31 81 ILE A O 1
ATOM 579 N N . VAL A 1 82 ? -2.274 -12.506 6.899 1.00 91.25 82 VAL A N 1
ATOM 580 C CA . VAL A 1 82 ? -1.992 -11.956 8.234 1.00 91.25 82 VAL A CA 1
ATOM 581 C C . VAL A 1 82 ? -3.078 -10.954 8.631 1.00 91.25 82 VAL A C 1
ATOM 583 O O . VAL A 1 82 ? -3.642 -11.063 9.718 1.00 91.25 82 VAL A O 1
ATOM 586 N N . ALA A 1 83 ? -3.436 -10.039 7.732 1.00 89.88 83 ALA A N 1
ATOM 587 C CA . ALA A 1 83 ? -4.467 -9.032 7.949 1.00 89.88 83 ALA A CA 1
ATOM 588 C C . ALA A 1 83 ? -5.845 -9.655 8.236 1.00 89.88 83 ALA A C 1
ATOM 590 O O . ALA A 1 83 ? -6.506 -9.266 9.198 1.00 89.88 83 ALA A O 1
ATOM 591 N N . ALA A 1 84 ? -6.255 -10.666 7.462 1.00 91.06 84 ALA A N 1
ATOM 592 C CA . ALA A 1 84 ? -7.494 -11.411 7.694 1.00 91.06 84 ALA A CA 1
ATOM 593 C C . ALA A 1 84 ? -7.473 -12.157 9.037 1.00 91.06 84 ALA A C 1
ATOM 595 O O . ALA A 1 84 ? -8.468 -12.178 9.756 1.00 91.06 84 ALA A O 1
ATOM 596 N N . SER A 1 85 ? -6.321 -12.712 9.426 1.00 89.25 85 SER A N 1
ATOM 597 C CA . SER A 1 85 ? -6.162 -13.377 10.724 1.00 89.25 85 SER A CA 1
ATOM 598 C C . SER A 1 85 ? -6.316 -12.396 11.890 1.00 89.25 85 SER A C 1
ATOM 600 O O . SER A 1 85 ? -7.029 -12.692 12.847 1.00 89.25 85 SER A O 1
ATOM 602 N N . VAL A 1 86 ? -5.699 -11.212 11.801 1.00 88.00 86 VAL A N 1
ATOM 603 C CA . VAL A 1 86 ? -5.854 -10.139 12.800 1.00 88.00 86 VAL A CA 1
ATOM 604 C C . VAL A 1 86 ? -7.307 -9.665 12.866 1.00 88.00 86 VAL A C 1
ATOM 606 O O . VAL A 1 86 ? -7.844 -9.478 13.960 1.00 88.00 86 VAL A O 1
ATOM 609 N N . MET A 1 87 ? -7.971 -9.526 11.715 1.00 86.75 87 MET A N 1
ATOM 610 C CA . MET A 1 87 ? -9.380 -9.133 11.650 1.00 86.75 87 MET A CA 1
ATOM 611 C C . MET A 1 87 ? -10.297 -10.158 12.330 1.00 86.75 87 MET A C 1
ATOM 613 O O . MET A 1 87 ? -11.113 -9.786 13.171 1.00 86.75 87 MET A O 1
ATOM 617 N N . ALA A 1 88 ? -10.108 -11.450 12.051 1.00 86.12 88 ALA A N 1
ATOM 618 C CA . ALA A 1 88 ? -10.883 -12.524 12.671 1.00 86.12 88 ALA A CA 1
ATOM 619 C C . ALA A 1 88 ? -10.704 -12.579 14.200 1.00 86.12 88 ALA A C 1
ATOM 621 O O . ALA A 1 88 ? -11.635 -12.909 14.933 1.00 86.12 88 ALA A O 1
ATOM 622 N N . VAL A 1 89 ? -9.512 -12.244 14.705 1.00 84.06 89 VAL A N 1
ATOM 623 C CA . VAL A 1 89 ? -9.274 -12.118 16.152 1.00 84.06 89 VAL A CA 1
ATOM 624 C C . VAL A 1 89 ? -9.951 -10.861 16.720 1.00 84.06 89 VAL A C 1
ATOM 626 O O . VAL A 1 89 ? -10.541 -10.919 17.801 1.00 84.06 89 VAL A O 1
ATOM 629 N N . SER A 1 90 ? -9.942 -9.754 15.974 1.00 83.00 90 SER A N 1
ATOM 630 C CA . SER A 1 90 ? -10.558 -8.483 16.385 1.00 83.00 90 SER A CA 1
ATOM 631 C C . SER A 1 90 ? -12.076 -8.581 16.564 1.00 83.00 90 SER A C 1
ATOM 633 O O . SER A 1 90 ? -12.640 -7.832 17.356 1.00 83.00 90 SER A O 1
ATOM 635 N N . GLU A 1 91 ? -12.752 -9.521 15.890 1.00 81.19 91 GLU A N 1
ATOM 636 C CA . GLU A 1 91 ? -14.188 -9.772 16.103 1.00 81.19 91 GLU A CA 1
ATOM 637 C C . GLU A 1 91 ? -14.521 -10.149 17.551 1.00 81.19 91 GLU A C 1
ATOM 639 O O . GLU A 1 91 ? -15.614 -9.849 18.032 1.00 81.19 91 GLU A O 1
ATOM 644 N N . ARG A 1 92 ? -13.591 -10.811 18.248 1.00 80.12 92 ARG A N 1
ATOM 645 C CA . ARG A 1 92 ? -13.763 -11.215 19.650 1.00 80.12 92 ARG A CA 1
ATOM 646 C C . ARG A 1 92 ? -13.283 -10.140 20.610 1.00 80.12 92 ARG A C 1
ATOM 648 O O . ARG A 1 92 ? -13.893 -9.940 21.655 1.00 80.12 92 ARG A O 1
ATOM 655 N N . GLU A 1 93 ? -12.208 -9.452 20.240 1.00 80.44 93 GLU A N 1
ATOM 656 C CA . GLU A 1 93 ? -11.602 -8.392 21.035 1.00 80.44 93 GLU A CA 1
ATOM 657 C C . GLU A 1 93 ? -11.386 -7.134 20.179 1.00 80.44 93 GLU A C 1
ATOM 659 O O . GLU A 1 93 ? -10.334 -6.984 19.552 1.00 80.44 93 GLU A O 1
ATOM 664 N N . PRO A 1 94 ? -12.345 -6.185 20.172 1.00 77.00 94 PRO A N 1
ATOM 665 C CA . PRO A 1 94 ? -12.279 -4.979 19.337 1.00 77.00 94 PRO A CA 1
ATOM 666 C C . PRO A 1 94 ? -11.039 -4.104 19.575 1.00 77.00 94 PRO A C 1
ATOM 668 O O . PRO A 1 94 ? -10.631 -3.353 18.690 1.00 77.00 94 PRO A O 1
ATOM 671 N N . ALA A 1 95 ? -10.415 -4.206 20.755 1.00 76.62 95 ALA A N 1
ATOM 672 C CA . ALA A 1 95 ? -9.162 -3.522 21.073 1.00 76.62 95 ALA A CA 1
ATOM 673 C C . ALA A 1 95 ? -7.999 -3.971 20.168 1.00 76.62 95 ALA A C 1
ATOM 675 O O . ALA A 1 95 ? -7.125 -3.167 19.839 1.00 76.62 95 ALA A O 1
ATOM 676 N N . LEU A 1 96 ? -8.012 -5.222 19.692 1.00 78.69 96 LEU A N 1
ATOM 677 C CA . LEU A 1 96 ? -6.986 -5.759 18.796 1.00 78.69 96 LEU A CA 1
ATOM 678 C C . LEU A 1 96 ? -7.082 -5.207 17.368 1.00 78.69 96 LEU A C 1
ATOM 680 O O . LEU A 1 96 ? -6.148 -5.388 16.591 1.00 78.69 96 LEU A O 1
ATOM 684 N N . PHE A 1 97 ? -8.113 -4.421 17.043 1.00 80.12 97 PHE A N 1
ATOM 685 C CA . PHE A 1 97 ? -8.136 -3.641 15.805 1.00 80.12 97 PHE A CA 1
ATOM 686 C C . PHE A 1 97 ? -6.974 -2.634 15.729 1.00 80.12 97 PHE A C 1
ATOM 688 O O . PHE A 1 97 ? -6.473 -2.352 14.642 1.00 80.12 97 PHE A O 1
ATOM 695 N N . VAL A 1 98 ? -6.459 -2.154 16.873 1.00 78.44 98 VAL A N 1
ATOM 696 C CA . VAL A 1 98 ? -5.208 -1.370 16.917 1.00 78.44 98 VAL A CA 1
ATOM 697 C C . VAL A 1 98 ? -4.060 -2.136 16.253 1.00 78.44 98 VAL A C 1
ATOM 699 O O . VAL A 1 98 ? -3.256 -1.535 15.544 1.00 78.44 98 VAL A O 1
ATOM 702 N N . ALA A 1 99 ? -3.998 -3.461 16.418 1.00 80.56 99 ALA A N 1
ATOM 703 C CA . ALA A 1 99 ? -2.960 -4.280 15.801 1.00 80.56 99 ALA A CA 1
ATOM 704 C C . ALA A 1 99 ? -3.044 -4.258 14.268 1.00 80.56 99 ALA A C 1
ATOM 706 O O . ALA A 1 99 ? -2.008 -4.326 13.616 1.00 80.56 99 ALA A O 1
ATOM 707 N N . PHE A 1 100 ? -4.237 -4.096 13.684 1.00 82.38 100 PHE A N 1
ATOM 708 C CA . PHE A 1 100 ? -4.393 -3.892 12.242 1.00 82.38 100 PHE A CA 1
ATOM 709 C C . PHE A 1 100 ? -3.784 -2.554 11.797 1.00 82.38 100 PHE A C 1
ATOM 711 O O . PHE A 1 100 ? -3.051 -2.506 10.812 1.00 82.38 100 PHE A O 1
ATOM 718 N N . VAL A 1 101 ? -4.036 -1.475 12.547 1.00 82.06 101 VAL A N 1
ATOM 719 C CA . VAL A 1 101 ? -3.465 -0.144 12.265 1.00 82.06 101 VAL A CA 1
ATOM 720 C C . VAL A 1 101 ? -1.940 -0.157 12.398 1.00 82.06 101 VAL A C 1
ATOM 722 O O . VAL A 1 101 ? -1.242 0.375 11.538 1.00 82.06 101 VAL A O 1
ATOM 725 N N . ILE A 1 102 ? -1.415 -0.807 13.441 1.00 81.38 102 ILE A N 1
ATOM 726 C CA . ILE A 1 102 ? 0.030 -0.981 13.635 1.00 81.38 102 ILE A CA 1
ATOM 727 C C . ILE A 1 102 ? 0.624 -1.820 12.502 1.00 81.38 102 ILE A C 1
ATOM 729 O O . ILE A 1 102 ? 1.642 -1.434 11.941 1.00 81.38 102 ILE A O 1
ATOM 733 N N . LEU A 1 103 ? -0.015 -2.934 12.127 1.00 83.44 103 LEU A N 1
ATOM 734 C CA . LEU A 1 103 ? 0.433 -3.787 11.025 1.00 83.44 103 LEU A CA 1
ATOM 735 C C . LEU A 1 103 ? 0.523 -2.998 9.713 1.00 83.44 103 LEU A C 1
ATOM 737 O O . LEU A 1 103 ? 1.517 -3.121 9.001 1.00 83.44 103 LEU A O 1
ATOM 741 N N . PHE A 1 104 ? -0.476 -2.162 9.425 1.00 80.44 104 PHE A N 1
ATOM 742 C CA . PHE A 1 104 ? -0.465 -1.257 8.279 1.00 80.44 104 PHE A CA 1
ATOM 743 C C . PHE A 1 104 ? 0.700 -0.257 8.350 1.00 80.44 104 PHE A C 1
ATOM 745 O O . PHE A 1 104 ? 1.490 -0.173 7.414 1.00 80.44 104 PHE A O 1
ATOM 752 N N . ALA A 1 105 ? 0.869 0.445 9.474 1.00 82.94 105 ALA A N 1
ATOM 753 C CA . ALA A 1 105 ? 1.960 1.405 9.640 1.00 82.94 105 ALA A CA 1
ATOM 754 C C . ALA A 1 105 ? 3.346 0.744 9.510 1.00 82.94 105 ALA A C 1
ATOM 756 O O . ALA A 1 105 ? 4.237 1.276 8.848 1.00 82.94 105 ALA A O 1
ATOM 757 N N . CYS A 1 106 ? 3.528 -0.443 10.093 1.00 84.44 106 CYS A N 1
ATOM 758 C CA . CYS A 1 106 ? 4.752 -1.226 9.957 1.00 84.44 106 CYS A CA 1
ATOM 759 C C . CYS A 1 106 ? 4.991 -1.673 8.513 1.00 84.44 106 CYS A C 1
ATOM 761 O O . CYS A 1 106 ? 6.135 -1.661 8.066 1.00 84.44 106 CYS A O 1
ATOM 763 N N . PHE A 1 107 ? 3.940 -2.052 7.783 1.00 82.62 107 PHE A N 1
ATOM 764 C CA . PHE A 1 107 ? 4.045 -2.425 6.376 1.00 82.62 107 PHE A CA 1
ATOM 765 C C . PHE A 1 107 ? 4.486 -1.246 5.506 1.00 82.62 107 PHE A C 1
ATOM 767 O O . PHE A 1 107 ? 5.400 -1.407 4.702 1.00 82.62 107 PHE A O 1
ATOM 774 N N . GLU A 1 108 ? 3.924 -0.053 5.713 1.00 83.69 108 GLU A N 1
ATOM 775 C CA . GLU A 1 108 ? 4.367 1.160 5.014 1.00 83.69 108 GLU A CA 1
ATOM 776 C C . GLU A 1 108 ? 5.855 1.425 5.255 1.00 83.69 108 GLU A C 1
ATOM 778 O O . GLU A 1 108 ? 6.641 1.515 4.310 1.00 83.69 108 GLU A O 1
ATOM 783 N N . VAL A 1 109 ? 6.272 1.465 6.526 1.00 83.62 109 VAL A N 1
ATOM 784 C CA . VAL A 1 109 ? 7.681 1.672 6.896 1.00 83.62 109 VAL A CA 1
ATOM 785 C C . VAL A 1 109 ? 8.574 0.588 6.292 1.00 83.62 109 VAL A C 1
ATOM 787 O O . VAL A 1 109 ? 9.664 0.891 5.809 1.00 83.62 109 VAL A O 1
ATOM 790 N N . PHE A 1 110 ? 8.112 -0.663 6.267 1.00 83.12 110 PHE A N 1
ATOM 791 C CA . PHE A 1 110 ? 8.828 -1.768 5.643 1.00 83.12 110 PHE A CA 1
ATOM 792 C C . PHE A 1 110 ? 9.007 -1.558 4.135 1.00 83.12 110 PHE A C 1
ATOM 794 O O . PHE A 1 110 ? 10.123 -1.711 3.643 1.00 83.12 110 PHE A O 1
ATOM 801 N N . VAL A 1 111 ? 7.964 -1.152 3.400 1.00 81.50 111 VAL A N 1
ATOM 802 C CA . VAL A 1 111 ? 8.070 -0.873 1.957 1.00 81.50 111 VAL A CA 1
ATOM 803 C C . VAL A 1 111 ? 9.044 0.276 1.697 1.00 81.50 111 VAL A C 1
ATOM 805 O O . VAL A 1 111 ? 9.933 0.138 0.857 1.00 81.50 111 VAL A O 1
ATOM 808 N N . PHE A 1 112 ? 8.946 1.376 2.448 1.00 81.44 112 PHE A N 1
ATOM 809 C CA . PHE A 1 112 ? 9.906 2.481 2.350 1.00 81.44 112 PHE A CA 1
ATOM 810 C C . PHE A 1 112 ? 11.339 2.033 2.663 1.00 81.44 112 PHE A C 1
ATOM 812 O O . PHE A 1 112 ? 12.268 2.420 1.954 1.00 81.44 112 PHE A O 1
ATOM 819 N N . GLY A 1 113 ? 11.518 1.181 3.676 1.00 81.81 113 GLY A N 1
ATOM 820 C CA . GLY A 1 113 ? 12.807 0.596 4.035 1.00 81.81 113 GLY A CA 1
ATOM 821 C C . GLY A 1 113 ? 13.392 -0.280 2.927 1.00 81.81 113 GLY A C 1
ATOM 822 O O . GLY A 1 113 ? 14.558 -0.118 2.576 1.00 81.81 113 GLY A O 1
ATOM 823 N N . VAL A 1 114 ? 12.585 -1.160 2.325 1.00 80.94 114 VAL A N 1
ATOM 824 C CA . VAL A 1 114 ? 13.009 -2.033 1.218 1.00 80.94 114 VAL A CA 1
ATOM 825 C C . VAL A 1 114 ? 13.382 -1.212 -0.014 1.00 80.94 114 VAL A C 1
ATOM 827 O O . VAL A 1 114 ? 14.467 -1.399 -0.557 1.00 80.94 114 VAL A O 1
ATOM 830 N N . VAL A 1 115 ? 12.535 -0.273 -0.447 1.00 78.38 115 VAL A N 1
ATOM 831 C CA . VAL A 1 115 ? 12.839 0.560 -1.624 1.00 78.38 115 VAL A CA 1
ATOM 832 C C . VAL A 1 115 ? 14.054 1.457 -1.358 1.00 78.38 115 VAL A C 1
ATOM 834 O O . VAL A 1 115 ? 14.912 1.602 -2.227 1.00 78.38 115 VAL A O 1
ATOM 837 N N . GLY A 1 116 ? 14.190 1.990 -0.141 1.00 77.44 116 GLY A N 1
ATOM 838 C CA . GLY A 1 116 ? 15.372 2.743 0.278 1.00 77.44 116 GLY A CA 1
ATOM 839 C C . GLY A 1 116 ? 16.658 1.914 0.273 1.00 77.44 116 GLY A C 1
ATOM 840 O O . GLY A 1 116 ? 17.700 2.428 -0.136 1.00 77.44 116 GLY A O 1
ATOM 841 N N . ALA A 1 117 ? 16.585 0.638 0.663 1.00 78.50 117 ALA A N 1
ATOM 842 C CA . ALA A 1 117 ? 17.707 -0.298 0.613 1.00 78.50 117 ALA A CA 1
ATOM 843 C C . ALA A 1 117 ? 18.085 -0.699 -0.824 1.00 78.50 117 ALA A C 1
ATOM 845 O O . ALA A 1 117 ? 19.263 -0.906 -1.105 1.00 78.50 117 ALA A O 1
ATOM 846 N N . LEU A 1 118 ? 17.112 -0.769 -1.740 1.00 75.06 118 LEU A N 1
ATOM 847 C CA . LEU A 1 118 ? 17.357 -1.016 -3.167 1.00 75.06 118 LEU A CA 1
ATOM 848 C C . LEU A 1 118 ? 18.039 0.184 -3.856 1.00 75.06 118 LEU A C 1
ATOM 850 O O . LEU A 1 118 ? 18.778 -0.001 -4.823 1.00 75.06 118 LEU A O 1
ATOM 854 N N . GLY A 1 119 ? 17.833 1.406 -3.351 1.00 72.19 119 GLY A N 1
ATOM 855 C CA . GLY A 1 119 ? 18.614 2.586 -3.729 1.00 72.19 119 GLY A CA 1
ATOM 856 C C . GLY A 1 119 ? 17.857 3.910 -3.598 1.00 72.19 119 GLY A C 1
ATOM 857 O O . GLY A 1 119 ? 16.709 4.041 -4.018 1.00 72.19 119 GLY A O 1
ATOM 858 N N . GLN A 1 120 ? 18.531 4.951 -3.097 1.00 66.94 120 GLN A N 1
ATOM 859 C CA . GLN A 1 120 ? 17.973 6.314 -3.000 1.00 66.94 120 GLN A CA 1
ATOM 860 C C . GLN A 1 120 ? 17.573 6.894 -4.371 1.00 66.94 120 GLN A C 1
ATOM 862 O O . GLN A 1 120 ? 16.586 7.617 -4.494 1.00 66.94 120 GLN A O 1
ATOM 867 N N . SER A 1 121 ? 18.302 6.522 -5.424 1.00 69.00 121 SER A N 1
ATOM 868 C CA . SER A 1 121 ? 17.988 6.825 -6.826 1.00 69.00 121 SER A CA 1
ATOM 869 C C . SER A 1 121 ? 16.638 6.252 -7.272 1.00 69.00 121 SER A C 1
ATOM 871 O O . SER A 1 121 ? 15.939 6.898 -8.051 1.00 69.00 121 SER A O 1
ATOM 873 N N . LEU A 1 122 ? 16.237 5.078 -6.767 1.00 67.88 122 LEU A N 1
ATOM 874 C CA . LEU A 1 122 ? 14.938 4.465 -7.066 1.00 67.88 122 LEU A CA 1
ATOM 875 C C . LEU A 1 122 ? 13.797 5.200 -6.360 1.00 67.88 122 LEU A C 1
ATOM 877 O O . LEU A 1 122 ? 12.770 5.438 -6.986 1.00 67.88 122 LEU A O 1
ATOM 881 N N . LEU A 1 123 ? 13.982 5.638 -5.108 1.00 65.94 123 LEU A N 1
ATOM 882 C CA . LEU A 1 123 ? 13.001 6.488 -4.411 1.00 65.94 123 LEU A CA 1
ATOM 883 C C . LEU A 1 123 ? 12.767 7.817 -5.143 1.00 65.94 123 LEU A C 1
ATOM 885 O O . LEU A 1 123 ? 11.631 8.288 -5.232 1.00 65.94 123 LEU A O 1
ATOM 889 N N . GLY A 1 124 ? 13.835 8.403 -5.694 1.00 66.44 124 GLY A N 1
ATOM 890 C CA . GLY A 1 124 ? 13.752 9.590 -6.543 1.00 66.44 124 GLY A CA 1
ATOM 891 C C . GLY A 1 124 ? 13.030 9.322 -7.867 1.00 66.44 124 GLY A C 1
ATOM 892 O O . GLY A 1 124 ? 12.134 10.076 -8.237 1.00 66.44 124 GLY A O 1
ATOM 893 N N . ALA A 1 125 ? 13.367 8.227 -8.556 1.00 65.62 125 ALA A N 1
ATOM 894 C CA . ALA A 1 125 ? 12.778 7.868 -9.850 1.00 65.62 125 ALA A CA 1
ATOM 895 C C . ALA A 1 125 ? 11.290 7.472 -9.753 1.00 65.62 125 ALA A C 1
ATOM 897 O O . ALA A 1 125 ? 10.460 7.918 -10.550 1.00 65.62 125 ALA A O 1
ATOM 898 N N . LEU A 1 126 ? 10.935 6.666 -8.750 1.00 67.50 126 LEU A N 1
ATOM 899 C CA . LEU A 1 126 ? 9.559 6.230 -8.491 1.00 67.50 126 LEU A CA 1
ATOM 900 C C . LEU A 1 126 ? 8.707 7.328 -7.859 1.00 67.50 126 LEU A C 1
ATOM 902 O O . LEU A 1 126 ? 7.485 7.232 -7.880 1.00 67.50 126 LEU A O 1
ATOM 906 N N . VAL A 1 127 ? 9.355 8.391 -7.378 1.00 80.00 127 VAL A N 1
ATOM 907 C CA . VAL A 1 127 ? 8.761 9.510 -6.658 1.00 80.00 127 VAL A CA 1
ATOM 908 C C . VAL A 1 127 ? 8.011 9.022 -5.419 1.00 80.00 127 VAL A C 1
ATOM 910 O O . VAL A 1 127 ? 6.887 8.541 -5.489 1.00 80.00 127 VAL A O 1
ATOM 913 N N . TRP A 1 128 ? 8.643 9.181 -4.258 1.00 80.38 128 TRP A N 1
ATOM 914 C CA . TRP A 1 128 ? 8.184 8.666 -2.960 1.00 80.38 128 TRP A CA 1
ATOM 915 C C . TRP A 1 128 ? 6.677 8.835 -2.668 1.00 80.38 128 TRP A C 1
ATOM 917 O O . TRP A 1 128 ? 6.068 7.928 -2.100 1.00 80.38 128 TRP A O 1
ATOM 927 N N . TRP A 1 129 ? 6.053 9.951 -3.074 1.00 82.38 129 TRP A N 1
ATOM 928 C CA . TRP A 1 129 ? 4.627 10.189 -2.820 1.00 82.38 129 TRP A CA 1
ATOM 929 C C . TRP A 1 129 ? 3.729 9.222 -3.598 1.00 82.38 129 TRP A C 1
ATOM 931 O O . TRP A 1 129 ? 2.664 8.857 -3.114 1.00 82.38 129 TRP A O 1
ATOM 941 N N . SER A 1 130 ? 4.160 8.767 -4.777 1.00 85.56 130 SER A N 1
ATOM 942 C CA . SER A 1 130 ? 3.416 7.800 -5.588 1.00 85.56 130 SER A CA 1
ATOM 943 C C . SER A 1 130 ? 3.350 6.438 -4.902 1.00 85.56 130 SER A C 1
ATOM 945 O O . SER A 1 130 ? 2.293 5.812 -4.889 1.00 85.56 130 SER A O 1
ATOM 947 N N . ILE A 1 131 ? 4.446 6.020 -4.256 1.00 85.38 131 ILE A N 1
ATOM 948 C CA . ILE A 1 131 ? 4.487 4.800 -3.437 1.00 85.38 131 ILE A CA 1
ATOM 949 C C . ILE A 1 131 ? 3.496 4.915 -2.279 1.00 85.38 131 ILE A C 1
ATOM 951 O O . ILE A 1 131 ? 2.679 4.016 -2.083 1.00 85.38 131 ILE A O 1
ATOM 955 N N . LEU A 1 132 ? 3.514 6.051 -1.574 1.00 86.19 132 LEU A N 1
ATOM 956 C CA . LEU A 1 132 ? 2.596 6.308 -0.466 1.00 86.19 132 LEU A CA 1
ATOM 957 C C . LEU A 1 132 ? 1.127 6.251 -0.910 1.00 86.19 132 LEU A C 1
ATOM 959 O O . LEU A 1 132 ? 0.308 5.610 -0.259 1.00 86.19 132 LEU A O 1
ATOM 963 N N . VAL A 1 133 ? 0.785 6.897 -2.030 1.00 89.69 133 VAL A N 1
ATOM 964 C CA . VAL A 1 133 ? -0.590 6.905 -2.554 1.00 89.69 133 VAL A CA 1
ATOM 965 C C . VAL A 1 133 ? -1.022 5.506 -2.986 1.00 89.69 133 VAL A C 1
ATOM 967 O O . VAL A 1 133 ? -2.123 5.080 -2.640 1.00 89.69 133 VAL A O 1
ATOM 970 N N . GLY A 1 134 ? -0.161 4.770 -3.693 1.00 90.31 134 GLY A N 1
ATOM 971 C CA . GLY A 1 134 ? -0.453 3.404 -4.125 1.00 90.31 134 GLY A CA 1
ATOM 972 C C . GLY A 1 134 ? -0.746 2.470 -2.950 1.00 90.31 134 GLY A C 1
ATOM 973 O O . GLY A 1 134 ? -1.768 1.779 -2.951 1.00 90.31 134 GLY A O 1
ATOM 974 N N . ASN A 1 135 ? 0.098 2.493 -1.916 1.00 90.38 135 ASN A N 1
ATOM 975 C CA . ASN A 1 135 ? -0.104 1.656 -0.734 1.00 90.38 135 ASN A CA 1
ATOM 976 C C . ASN A 1 135 ? -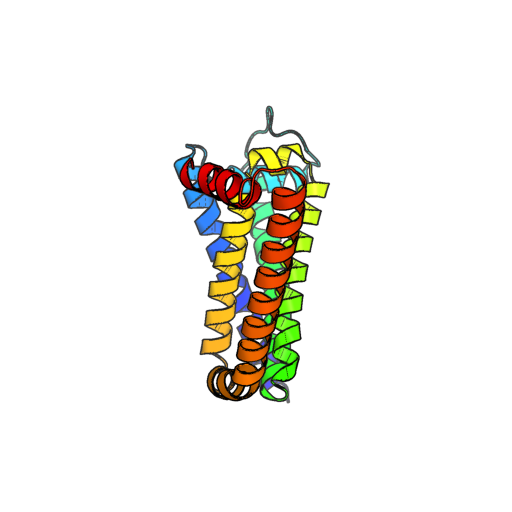1.326 2.085 0.090 1.00 90.38 135 ASN A C 1
ATOM 978 O O . ASN A 1 135 ? -2.077 1.226 0.564 1.00 90.38 135 ASN A O 1
ATOM 982 N N . LEU A 1 136 ? -1.582 3.393 0.209 1.00 90.12 136 LEU A N 1
ATOM 983 C CA . LEU A 1 136 ? -2.771 3.910 0.885 1.00 90.12 136 LEU A CA 1
ATOM 984 C C . LEU A 1 136 ? -4.052 3.438 0.187 1.00 90.12 136 LEU A C 1
ATOM 986 O O . LEU A 1 136 ? -4.963 2.940 0.849 1.00 90.12 136 LEU A O 1
ATOM 990 N N . LEU A 1 137 ? -4.113 3.536 -1.146 1.00 93.12 137 LEU A N 1
ATOM 991 C CA . LEU A 1 137 ? -5.249 3.053 -1.936 1.00 93.12 137 LEU A CA 1
ATOM 992 C C . LEU A 1 137 ? -5.472 1.552 -1.734 1.00 93.12 137 LEU A C 1
ATOM 994 O O . LEU A 1 137 ? -6.603 1.119 -1.500 1.00 93.12 137 LEU A O 1
ATOM 998 N N . ALA A 1 138 ? -4.399 0.761 -1.785 1.00 92.12 138 ALA A N 1
ATOM 999 C CA . ALA A 1 138 ? -4.474 -0.676 -1.563 1.00 92.12 138 ALA A CA 1
ATOM 1000 C C . ALA A 1 138 ? -4.981 -1.004 -0.158 1.00 92.12 138 ALA A C 1
ATOM 1002 O O . ALA A 1 138 ? -5.873 -1.832 0.003 1.00 92.12 138 ALA A O 1
ATOM 1003 N N . SER A 1 139 ? -4.490 -0.296 0.851 1.00 88.62 139 SER A N 1
ATOM 1004 C CA . SER A 1 139 ? -4.856 -0.529 2.247 1.00 88.62 139 SER A CA 1
ATOM 1005 C C . SER A 1 139 ? -6.300 -0.147 2.536 1.00 88.62 139 SER A C 1
ATOM 1007 O O . SER A 1 139 ? -7.005 -0.890 3.216 1.00 88.62 139 SER A O 1
ATOM 1009 N N . VAL A 1 140 ? -6.785 0.951 1.951 1.00 90.38 140 VAL A N 1
ATOM 1010 C CA . VAL A 1 140 ? -8.204 1.321 1.999 1.00 90.38 140 VAL A CA 1
ATOM 1011 C C . VAL A 1 140 ? -9.065 0.244 1.338 1.00 90.38 140 VAL A C 1
ATOM 1013 O O . VAL A 1 140 ? -10.063 -0.176 1.924 1.00 90.38 140 VAL A O 1
ATOM 1016 N N . ALA A 1 141 ? -8.682 -0.247 0.156 1.00 93.00 141 ALA A N 1
ATOM 1017 C CA . ALA A 1 141 ? -9.435 -1.283 -0.551 1.00 93.00 141 ALA A CA 1
ATOM 1018 C C . ALA A 1 141 ? -9.467 -2.617 0.220 1.00 93.00 141 ALA A C 1
ATOM 1020 O O . ALA A 1 141 ? -10.524 -3.238 0.350 1.00 93.00 141 ALA A O 1
ATOM 1021 N N . MET A 1 142 ? -8.327 -3.030 0.777 1.00 92.06 142 MET A N 1
ATOM 1022 C CA . MET A 1 142 ? -8.182 -4.236 1.594 1.00 92.06 142 MET A CA 1
ATOM 1023 C C . MET A 1 142 ? -8.982 -4.144 2.895 1.00 92.06 142 MET A C 1
ATOM 1025 O O . MET A 1 142 ? -9.746 -5.055 3.216 1.00 92.06 142 MET A O 1
ATOM 1029 N N . LEU A 1 143 ? -8.862 -3.030 3.624 1.00 89.31 143 LEU A N 1
ATOM 1030 C CA . LEU A 1 143 ? -9.630 -2.790 4.845 1.00 89.31 143 LEU A CA 1
ATOM 1031 C C . LEU A 1 143 ? -11.129 -2.778 4.546 1.00 89.31 143 LEU A C 1
ATOM 1033 O O . LEU A 1 143 ? -11.903 -3.423 5.248 1.00 89.31 143 LEU A O 1
ATOM 1037 N N . TRP A 1 144 ? -11.547 -2.096 3.480 1.00 88.94 144 TRP A N 1
ATOM 1038 C CA . TRP A 1 144 ? -12.947 -2.067 3.071 1.00 88.94 144 TRP A CA 1
ATOM 1039 C C . TRP A 1 144 ? -13.485 -3.465 2.758 1.00 88.94 144 TRP A C 1
ATOM 1041 O O . TRP A 1 144 ? -14.577 -3.813 3.212 1.00 88.94 144 TRP A O 1
ATOM 1051 N N . TYR A 1 145 ? -12.715 -4.289 2.043 1.00 91.50 145 TYR A N 1
ATOM 1052 C CA . TYR A 1 145 ? -13.063 -5.686 1.793 1.00 91.50 145 TYR A CA 1
ATOM 1053 C C . TYR A 1 145 ? -13.211 -6.481 3.100 1.00 91.50 145 TYR A C 1
ATOM 1055 O O . TYR A 1 145 ? -14.237 -7.129 3.307 1.00 91.50 145 TYR A O 1
ATOM 1063 N N . LEU A 1 146 ? -12.245 -6.386 4.016 1.00 87.75 146 LEU A N 1
ATOM 1064 C CA . LEU A 1 146 ? -12.297 -7.103 5.292 1.00 87.75 146 LEU A CA 1
ATOM 1065 C C . LEU A 1 146 ? -13.488 -6.656 6.154 1.00 87.75 146 LEU A C 1
ATOM 1067 O O . LEU A 1 146 ? -14.202 -7.497 6.690 1.00 87.75 146 LEU A O 1
ATOM 1071 N N . LEU A 1 147 ? -13.791 -5.358 6.223 1.00 85.88 147 LEU A N 1
ATOM 1072 C CA . LEU A 1 147 ? -14.970 -4.853 6.940 1.00 85.88 147 LEU A CA 1
ATOM 1073 C C . LEU A 1 147 ? -16.295 -5.296 6.293 1.00 85.88 147 LEU A C 1
ATOM 1075 O O . LEU A 1 147 ? -17.295 -5.486 6.984 1.00 85.88 147 LEU A O 1
ATOM 1079 N N . ARG A 1 148 ? -16.324 -5.472 4.964 1.00 85.00 148 ARG A N 1
ATOM 1080 C CA . ARG A 1 148 ? -17.485 -6.013 4.234 1.00 85.00 148 ARG A CA 1
ATOM 1081 C C . ARG A 1 148 ? -17.719 -7.491 4.539 1.00 85.00 148 ARG A C 1
ATOM 1083 O O . ARG A 1 148 ? -18.879 -7.899 4.595 1.00 85.00 148 ARG A O 1
ATOM 1090 N N . VAL A 1 149 ? -16.647 -8.266 4.701 1.00 84.38 149 VAL A N 1
ATOM 1091 C CA . VAL A 1 149 ? -16.703 -9.681 5.094 1.00 84.38 149 VAL A CA 1
ATOM 1092 C C . VAL A 1 149 ? -17.123 -9.799 6.564 1.00 84.38 149 VAL A C 1
ATOM 1094 O O . VAL A 1 149 ? -18.068 -10.520 6.877 1.00 84.38 149 VAL A O 1
ATOM 1097 N N . HIS A 1 150 ? -16.520 -9.002 7.445 1.00 79.31 150 HIS A N 1
ATOM 1098 C CA . HIS A 1 150 ? -16.765 -9.009 8.887 1.00 79.31 150 HIS A CA 1
ATOM 1099 C C . HIS A 1 150 ? -17.784 -7.939 9.319 1.00 79.31 150 HIS A C 1
ATOM 1101 O O . HIS A 1 150 ? -17.469 -6.984 10.030 1.00 79.31 150 HIS A O 1
ATOM 1107 N N . ARG A 1 151 ? -19.047 -8.086 8.900 1.00 73.00 151 ARG A N 1
ATOM 1108 C CA . ARG A 1 151 ? -20.101 -7.058 9.074 1.00 73.00 151 ARG A CA 1
ATOM 1109 C C . ARG A 1 151 ? -20.440 -6.675 10.521 1.00 73.00 151 ARG A C 1
ATOM 1111 O O . ARG A 1 151 ? -21.038 -5.622 10.730 1.00 73.00 151 ARG A O 1
ATOM 1118 N N . ALA A 1 152 ? -20.093 -7.505 11.503 1.00 69.38 152 ALA A N 1
ATOM 1119 C CA . ALA A 1 152 ? -20.353 -7.227 12.916 1.00 69.38 152 ALA A CA 1
ATOM 1120 C C . ALA A 1 152 ? -19.350 -6.224 13.524 1.00 69.38 152 ALA A C 1
ATOM 1122 O O . ALA A 1 152 ? -19.693 -5.506 14.461 1.00 69.38 152 ALA A O 1
ATOM 1123 N N . LEU A 1 153 ? -18.136 -6.139 12.967 1.00 68.50 153 LEU A N 1
ATOM 1124 C CA . LEU A 1 153 ? -17.040 -5.318 13.488 1.00 68.50 153 LEU A CA 1
ATOM 1125 C C . LEU A 1 153 ? -17.254 -3.800 13.379 1.00 68.50 153 LEU A C 1
ATOM 1127 O O . LEU A 1 153 ? -16.980 -3.101 14.350 1.00 68.50 153 LEU A O 1
ATOM 1131 N N . PRO A 1 154 ? -17.758 -3.240 12.262 1.00 67.75 154 PRO A N 1
ATOM 1132 C CA . PRO A 1 154 ? -17.979 -1.799 12.162 1.00 67.75 154 PRO A CA 1
ATOM 1133 C C . PRO A 1 154 ? -18.906 -1.253 13.257 1.00 67.75 154 PRO A C 1
ATOM 1135 O O . PRO A 1 154 ? -18.657 -0.179 13.797 1.00 67.75 154 PRO A O 1
ATOM 1138 N N . ALA A 1 155 ? -19.951 -2.002 13.621 1.00 67.62 155 ALA A N 1
ATOM 1139 C CA . ALA A 1 155 ? -20.910 -1.584 14.642 1.00 67.62 155 ALA A CA 1
ATOM 1140 C C . ALA A 1 155 ? -20.298 -1.581 16.054 1.00 67.62 155 ALA A C 1
ATOM 1142 O O . ALA A 1 155 ? -20.565 -0.673 16.842 1.00 67.62 155 ALA A O 1
ATOM 1143 N N . THR A 1 156 ? -19.450 -2.563 16.370 1.00 67.69 156 THR A N 1
ATOM 1144 C CA . THR A 1 156 ? -18.776 -2.660 17.674 1.00 67.69 156 THR A CA 1
ATOM 1145 C C . THR A 1 156 ? -17.605 -1.688 17.794 1.00 67.69 156 THR A C 1
ATOM 1147 O O . THR A 1 156 ? -17.434 -1.073 18.847 1.00 67.69 156 THR A O 1
ATOM 1150 N N . LEU A 1 157 ? -16.851 -1.475 16.710 1.00 66.25 157 LEU A N 1
ATOM 1151 C CA . LEU A 1 157 ? -15.756 -0.507 16.660 1.00 66.25 157 LEU A CA 1
ATOM 1152 C C . LEU A 1 15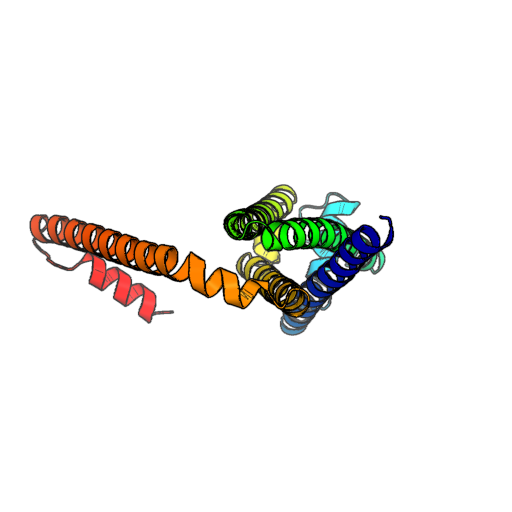7 ? -16.259 0.924 16.844 1.00 66.25 157 LEU A C 1
ATOM 1154 O O . LEU A 1 157 ? -15.698 1.647 17.657 1.00 66.25 157 LEU A O 1
ATOM 1158 N N . VAL A 1 158 ? -17.334 1.335 16.162 1.00 66.25 158 VAL A N 1
ATOM 1159 C CA . VAL A 1 158 ? -17.900 2.690 16.329 1.00 66.25 158 VAL A CA 1
ATOM 1160 C C . VAL A 1 158 ? -18.347 2.934 17.777 1.00 66.25 158 VAL A C 1
ATOM 1162 O O . VAL A 1 158 ? -18.138 4.026 18.305 1.00 66.25 158 VAL A O 1
ATOM 1165 N N . GLY A 1 159 ? -18.890 1.910 18.445 1.00 64.69 159 GLY A N 1
ATOM 1166 C CA . GLY A 1 159 ? -19.266 1.983 19.857 1.00 64.69 159 GLY A CA 1
ATOM 1167 C C . GLY A 1 159 ? -18.070 2.135 20.804 1.00 64.69 159 GLY A C 1
ATOM 1168 O O . GLY A 1 159 ? -18.087 3.009 21.668 1.00 64.69 159 GLY A O 1
ATOM 1169 N N . SER A 1 160 ? -17.016 1.323 20.646 1.00 65.75 160 SER A N 1
ATOM 1170 C CA . SER A 1 160 ? -15.865 1.345 21.564 1.00 65.75 160 SER A CA 1
ATOM 1171 C C . SER A 1 160 ? -14.864 2.468 21.269 1.00 65.75 160 SER A C 1
ATOM 1173 O O . SER A 1 160 ? -14.258 3.016 22.187 1.00 65.75 160 SER A O 1
ATOM 1175 N N . TRP A 1 161 ? -14.687 2.838 19.998 1.00 67.00 161 TRP A N 1
ATOM 1176 C CA . TRP A 1 161 ? -13.711 3.842 19.564 1.00 67.00 161 TRP A CA 1
ATOM 1177 C C . TRP A 1 161 ? -14.234 5.273 19.598 1.00 67.00 161 TRP A C 1
ATOM 1179 O O . TRP A 1 161 ? -13.426 6.194 19.525 1.00 67.00 161 TRP A O 1
ATOM 1189 N N . GLY A 1 162 ? -15.540 5.502 19.768 1.00 66.81 162 GLY A N 1
ATOM 1190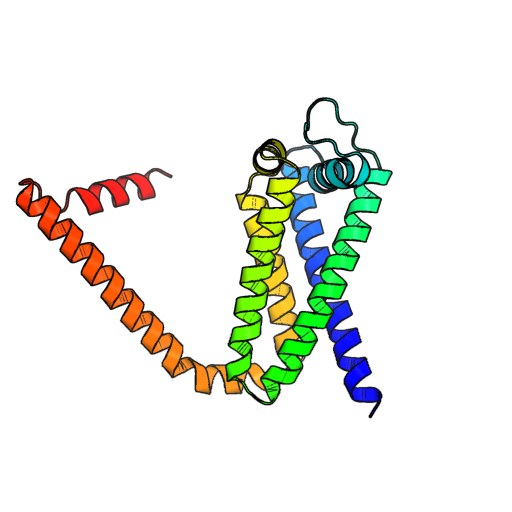 C CA . GLY A 1 162 ? -16.074 6.860 19.924 1.00 66.81 162 GLY A CA 1
ATOM 1191 C C . GLY A 1 162 ? -15.415 7.635 21.076 1.00 66.81 162 GLY A C 1
ATOM 1192 O O . GLY A 1 162 ? -15.192 8.841 20.968 1.00 66.81 162 GLY A O 1
ATOM 1193 N N . GLY A 1 163 ? -15.034 6.938 22.154 1.00 68.69 163 GLY A N 1
ATOM 1194 C CA . GLY A 1 163 ? -14.256 7.502 23.261 1.00 68.69 163 GLY A CA 1
ATOM 1195 C C . GLY A 1 163 ? -12.832 7.878 22.857 1.00 68.69 163 GLY A C 1
ATOM 1196 O O . GLY A 1 163 ? -12.442 9.033 22.999 1.00 68.69 163 GLY A O 1
ATOM 1197 N N . VAL A 1 164 ? -12.103 6.929 22.268 1.00 72.94 164 VAL A N 1
ATOM 1198 C CA . VAL A 1 164 ? -10.705 7.099 21.838 1.00 72.94 164 VAL A CA 1
ATOM 1199 C C . VAL A 1 164 ? -10.571 8.171 20.757 1.00 72.94 164 VAL A C 1
ATOM 1201 O O . VAL A 1 164 ? -9.644 8.971 20.796 1.00 72.94 164 VAL A O 1
ATOM 1204 N N . LEU A 1 165 ? -11.509 8.241 19.809 1.00 74.06 165 LEU A N 1
ATOM 1205 C CA . LEU A 1 165 ? -11.508 9.261 18.761 1.00 74.06 165 LEU A CA 1
ATOM 1206 C C . LEU A 1 165 ? -11.725 10.655 19.359 1.00 74.06 165 LEU A C 1
ATOM 1208 O O . LEU A 1 165 ? -11.028 11.600 18.998 1.00 74.06 165 LEU A O 1
ATOM 1212 N N . ARG A 1 166 ? -12.659 10.776 20.313 1.00 75.19 166 ARG A N 1
ATOM 1213 C CA . ARG A 1 166 ? -12.903 12.024 21.045 1.00 75.19 166 ARG A CA 1
ATOM 1214 C C . ARG A 1 166 ? -11.667 12.439 21.837 1.00 75.19 166 ARG A C 1
ATOM 1216 O O . ARG A 1 166 ? -11.278 13.598 21.780 1.00 75.19 166 ARG A O 1
ATOM 1223 N N . GLU A 1 167 ? -11.040 11.503 22.540 1.00 79.38 167 GLU A N 1
ATOM 1224 C CA . GLU A 1 167 ? -9.813 11.742 23.303 1.00 79.38 167 GLU A CA 1
ATOM 1225 C C . GLU A 1 167 ? -8.639 12.115 22.396 1.00 79.38 167 GLU A C 1
ATOM 1227 O O . GLU A 1 167 ? -7.919 13.057 22.706 1.00 79.38 167 GLU A O 1
ATOM 1232 N N . GLY A 1 168 ? -8.493 11.465 21.240 1.00 78.25 168 GLY A N 1
ATOM 1233 C CA . GLY A 1 168 ? -7.490 11.800 20.232 1.00 78.25 168 GLY A CA 1
ATOM 1234 C C . GLY A 1 168 ? -7.697 13.190 19.630 1.00 78.25 168 GLY A C 1
ATOM 1235 O O . GLY A 1 168 ? -6.738 13.944 19.497 1.00 78.25 168 GLY A O 1
ATOM 1236 N N . ILE A 1 169 ? -8.944 13.574 19.334 1.00 84.06 169 ILE A N 1
ATOM 1237 C CA . ILE A 1 169 ? -9.283 14.935 18.887 1.00 84.06 169 ILE A CA 1
ATOM 1238 C C . ILE A 1 169 ? -8.944 15.950 19.981 1.00 84.06 169 ILE A C 1
ATOM 1240 O O . ILE A 1 169 ? -8.304 16.958 19.699 1.00 84.06 169 ILE A O 1
ATOM 1244 N N . VAL A 1 170 ? -9.331 15.683 21.230 1.00 86.88 170 VAL A N 1
ATOM 1245 C CA . VAL A 1 170 ? -9.044 16.575 22.363 1.00 86.88 170 VAL A CA 1
ATOM 1246 C C . VAL A 1 170 ? -7.537 16.707 22.582 1.00 86.88 170 VAL A C 1
ATOM 1248 O O . VAL A 1 170 ? -7.037 17.824 22.664 1.00 86.88 170 VAL A O 1
ATOM 1251 N N . ALA A 1 171 ? -6.796 15.600 22.606 1.00 81.88 171 ALA A N 1
ATOM 1252 C CA . ALA A 1 171 ? -5.343 15.603 22.740 1.00 81.88 171 ALA A CA 1
ATOM 1253 C C . ALA A 1 171 ? -4.663 16.329 21.569 1.00 81.88 171 ALA A C 1
ATOM 1255 O O . ALA A 1 171 ? -3.735 17.105 21.787 1.00 81.88 171 ALA A O 1
ATOM 1256 N N . GLY A 1 172 ? -5.158 16.139 20.342 1.00 81.56 172 GLY A N 1
ATOM 1257 C CA . GLY A 1 172 ? -4.679 16.837 19.150 1.00 81.56 172 GLY A CA 1
ATOM 1258 C C . GLY A 1 172 ? -4.920 18.346 19.211 1.00 81.56 172 GLY A C 1
ATOM 1259 O O . GLY A 1 172 ? -4.006 19.119 18.936 1.00 81.56 172 GLY A O 1
ATOM 1260 N N . LEU A 1 173 ? -6.111 18.780 19.635 1.00 91.25 173 LEU A N 1
ATOM 1261 C CA . LEU A 1 173 ? -6.439 20.197 19.830 1.00 91.25 173 LEU A CA 1
ATOM 1262 C C . LEU A 1 173 ? -5.598 20.827 20.941 1.00 91.25 173 LEU A C 1
ATOM 1264 O O . LEU A 1 173 ? -5.106 21.941 20.772 1.00 91.25 173 LEU A O 1
ATOM 1268 N N . ILE A 1 174 ? -5.392 20.111 22.050 1.00 90.12 174 ILE A N 1
ATOM 1269 C CA . ILE A 1 174 ? -4.511 20.553 23.135 1.00 90.12 174 ILE A CA 1
ATOM 1270 C C . ILE A 1 174 ? -3.083 20.702 22.608 1.00 90.12 174 ILE A C 1
ATOM 1272 O O . ILE A 1 174 ? -2.490 21.762 22.775 1.00 90.12 174 ILE A O 1
ATOM 1276 N N . GLY A 1 175 ? -2.546 19.689 21.925 1.00 84.00 175 GLY A N 1
ATOM 1277 C CA . GLY A 1 175 ? -1.205 19.738 21.344 1.00 84.00 175 GLY A CA 1
ATOM 1278 C C . GLY A 1 175 ? -1.036 20.902 20.365 1.00 84.00 175 GLY A C 1
ATOM 1279 O O . GLY A 1 175 ? -0.085 21.673 20.485 1.00 84.00 175 GLY A O 1
ATOM 1280 N N . ALA A 1 176 ? -1.992 21.089 19.452 1.00 83.88 176 ALA A N 1
ATOM 1281 C CA . ALA A 1 176 ? -1.998 22.209 18.516 1.00 83.88 176 ALA A CA 1
ATOM 1282 C C . ALA A 1 176 ? -2.042 23.567 19.238 1.00 83.88 176 ALA A C 1
ATOM 1284 O O . ALA A 1 176 ? -1.299 24.476 18.872 1.00 83.88 176 ALA A O 1
ATOM 1285 N N . ALA A 1 177 ? -2.857 23.699 20.289 1.00 89.31 177 ALA A N 1
ATOM 1286 C CA . ALA A 1 177 ? -2.933 24.914 21.095 1.00 89.31 177 ALA A CA 1
ATOM 1287 C C . ALA A 1 177 ? -1.621 25.193 21.844 1.00 89.31 177 ALA A C 1
ATOM 1289 O O . ALA A 1 177 ? -1.152 26.329 21.833 1.00 89.31 177 ALA A O 1
ATOM 1290 N N . VAL A 1 178 ? -0.990 24.173 22.436 1.00 92.69 178 VAL A N 1
ATOM 1291 C CA . VAL A 1 178 ? 0.318 24.314 23.099 1.00 92.69 178 VAL A CA 1
ATOM 1292 C C . VAL A 1 178 ? 1.376 24.798 22.110 1.00 92.69 178 VAL A C 1
ATOM 1294 O O . VAL A 1 178 ? 2.090 25.755 22.402 1.00 92.69 178 VAL A O 1
ATOM 1297 N N . VAL A 1 179 ? 1.448 24.189 20.924 1.00 82.94 179 VAL A N 1
ATOM 1298 C CA . VAL A 1 179 ? 2.394 24.592 19.871 1.00 82.94 179 VAL A CA 1
ATOM 1299 C C . VAL A 1 179 ? 2.117 26.022 19.395 1.00 82.94 179 VAL A C 1
ATOM 1301 O O . VAL A 1 179 ? 3.048 26.815 19.260 1.00 82.94 179 VAL A O 1
ATOM 1304 N N . ALA A 1 180 ? 0.849 26.386 19.190 1.00 84.12 180 ALA A N 1
ATOM 1305 C CA . ALA A 1 180 ? 0.466 27.738 18.791 1.00 84.12 180 ALA A CA 1
ATOM 1306 C C . ALA A 1 180 ? 0.852 28.788 19.848 1.00 84.12 180 ALA A C 1
ATOM 1308 O O . ALA A 1 180 ? 1.395 29.836 19.499 1.00 84.12 180 ALA A O 1
ATOM 1309 N N . VAL A 1 181 ? 0.626 28.499 21.135 1.00 90.00 181 VAL A N 1
ATOM 1310 C CA . VAL A 1 181 ? 1.009 29.376 22.255 1.00 90.00 181 VAL A CA 1
ATOM 1311 C C . VAL A 1 181 ? 2.528 29.492 22.374 1.00 90.00 181 VAL A C 1
ATOM 1313 O O . VAL A 1 181 ? 3.038 30.588 22.590 1.00 90.00 181 VAL A O 1
ATOM 1316 N N . TRP A 1 182 ? 3.259 28.391 22.195 1.00 88.81 182 TRP A N 1
ATOM 1317 C CA . TRP A 1 182 ? 4.721 28.390 22.200 1.00 88.81 182 TRP A CA 1
ATOM 1318 C C . TRP A 1 182 ? 5.294 29.297 21.107 1.00 88.81 182 TRP A C 1
ATOM 1320 O O . TRP A 1 182 ? 6.126 30.159 21.395 1.00 88.81 182 TRP A O 1
ATOM 1330 N N . PHE A 1 183 ? 4.808 29.160 19.869 1.00 87.75 183 PHE A N 1
ATOM 1331 C CA . PHE A 1 183 ? 5.219 30.046 18.781 1.00 87.75 183 PHE A CA 1
ATOM 1332 C C . PHE A 1 183 ? 4.831 31.495 19.050 1.00 87.75 183 PHE A C 1
ATOM 1334 O O . PHE A 1 183 ? 5.660 32.378 18.864 1.00 87.75 183 PHE A O 1
ATOM 1341 N N . LEU A 1 184 ? 3.622 31.748 19.558 1.00 86.25 184 LEU A N 1
ATOM 1342 C CA . LEU A 1 184 ? 3.194 33.095 19.926 1.00 86.25 184 LEU A CA 1
ATOM 1343 C C . LEU A 1 184 ? 4.121 33.729 20.973 1.00 86.25 184 LEU A C 1
ATOM 1345 O O . LEU A 1 184 ? 4.453 34.906 20.850 1.00 86.25 184 LEU A O 1
ATOM 1349 N N . ALA A 1 185 ? 4.555 32.970 21.981 1.00 87.75 185 ALA A N 1
ATOM 1350 C CA . ALA A 1 185 ? 5.475 33.451 23.006 1.00 87.75 185 ALA A CA 1
ATOM 1351 C C . ALA A 1 185 ? 6.853 33.796 22.418 1.00 87.75 185 ALA A C 1
ATOM 1353 O O . ALA A 1 185 ? 7.356 34.892 22.662 1.00 87.75 185 ALA A O 1
ATOM 1354 N N . ILE A 1 186 ? 7.433 32.905 21.603 1.00 86.50 186 ILE A N 1
ATOM 1355 C CA . ILE A 1 186 ? 8.712 33.152 20.917 1.00 86.50 186 ILE A CA 1
ATOM 1356 C C . ILE A 1 186 ? 8.621 34.387 20.018 1.00 86.50 186 ILE A C 1
ATOM 1358 O O . ILE A 1 186 ? 9.457 35.284 20.114 1.00 86.50 186 ILE A O 1
ATOM 1362 N N . ASP A 1 187 ? 7.590 34.451 19.182 1.00 86.94 187 ASP A N 1
ATOM 1363 C CA . ASP A 1 187 ? 7.344 35.545 18.245 1.00 86.94 187 ASP A CA 1
ATOM 1364 C C . ASP A 1 187 ? 7.170 36.887 18.986 1.00 86.94 187 ASP A C 1
ATOM 1366 O O . ASP A 1 187 ? 7.690 37.918 18.559 1.00 86.94 187 ASP A O 1
ATOM 1370 N N . SER A 1 188 ? 6.499 36.870 20.144 1.00 86.19 188 SER A N 1
ATOM 1371 C CA . SER A 1 188 ? 6.306 38.060 20.985 1.00 86.19 188 SER A CA 1
ATOM 1372 C C . SER A 1 188 ? 7.606 38.528 21.642 1.00 86.19 188 SER A C 1
ATOM 1374 O O . SER A 1 188 ? 7.860 39.728 21.694 1.00 86.19 188 SER A O 1
ATOM 1376 N N . ILE A 1 189 ? 8.456 37.601 22.103 1.00 89.62 189 ILE A N 1
ATOM 1377 C CA . ILE A 1 189 ? 9.793 37.921 22.638 1.00 89.62 189 ILE A CA 1
ATOM 1378 C C . ILE A 1 189 ? 10.676 38.540 21.546 1.00 89.62 189 ILE A C 1
ATOM 1380 O O . ILE A 1 189 ? 11.475 39.430 21.825 1.00 89.62 189 ILE A O 1
ATOM 1384 N N . GLN A 1 190 ? 10.508 38.101 20.297 1.00 84.75 190 GLN A N 1
ATOM 1385 C CA . GLN A 1 190 ? 11.210 38.644 19.133 1.00 84.75 190 GLN A CA 1
ATOM 1386 C C . GLN A 1 190 ? 10.606 39.957 18.601 1.00 84.75 190 GLN A C 1
ATOM 1388 O O . GLN A 1 190 ? 11.138 40.522 17.649 1.00 84.75 190 GLN A O 1
ATOM 1393 N N . GLY A 1 191 ? 9.525 40.463 19.207 1.00 88.19 191 GLY A N 1
ATOM 1394 C CA . GLY A 1 191 ? 8.890 41.732 18.840 1.00 88.19 191 GLY A CA 1
ATOM 1395 C C . GLY A 1 191 ? 7.946 41.668 17.635 1.00 88.19 191 GLY A C 1
ATOM 1396 O O . GLY A 1 191 ? 7.374 42.691 17.269 1.00 88.19 191 GLY A O 1
ATOM 1397 N N . GLU A 1 192 ? 7.727 40.490 17.045 1.00 86.12 192 GLU A N 1
ATOM 1398 C CA . GLU A 1 192 ? 6.824 40.293 15.905 1.00 86.12 192 GLU A CA 1
ATOM 1399 C C . GLU A 1 192 ? 5.818 39.165 16.175 1.00 86.12 192 GLU A C 1
ATOM 1401 O O . GLU A 1 192 ? 5.994 38.046 15.685 1.00 86.12 192 GLU A O 1
ATOM 1406 N N . PRO A 1 193 ? 4.734 39.426 16.928 1.00 83.69 193 PRO A N 1
ATOM 1407 C CA . PRO A 1 193 ? 3.732 38.408 17.222 1.00 83.69 193 PRO A CA 1
ATOM 1408 C C . PRO A 1 193 ? 3.113 37.839 15.933 1.00 83.69 193 PRO A C 1
ATOM 1410 O O . PRO A 1 193 ? 2.761 38.581 15.012 1.00 83.69 193 PRO A O 1
ATOM 1413 N N . LEU A 1 194 ? 2.926 36.512 15.902 1.00 84.06 194 LEU A N 1
ATOM 1414 C CA . LEU A 1 194 ? 2.329 35.740 14.796 1.00 84.06 194 LEU A CA 1
ATOM 1415 C C . LEU A 1 194 ? 3.180 35.637 13.516 1.00 84.06 194 LEU A C 1
ATOM 1417 O O . LEU A 1 194 ? 2.653 35.271 12.459 1.00 84.06 194 LEU A O 1
ATOM 1421 N N . ARG A 1 195 ? 4.480 35.931 13.575 1.00 84.31 195 ARG A N 1
ATOM 1422 C CA . ARG A 1 195 ? 5.395 35.764 12.439 1.00 84.31 195 ARG A CA 1
ATOM 1423 C C . ARG A 1 195 ? 5.426 34.319 11.933 1.00 84.31 195 ARG A C 1
ATOM 1425 O O . ARG A 1 195 ? 5.273 34.087 10.734 1.00 84.31 195 ARG A O 1
ATOM 1432 N N . THR A 1 196 ? 5.560 33.349 12.831 1.00 82.12 196 THR A N 1
ATOM 1433 C CA . THR A 1 196 ? 5.680 31.926 12.488 1.00 82.12 196 THR A CA 1
ATOM 1434 C C . THR A 1 196 ? 4.423 31.370 11.795 1.00 82.12 196 THR A C 1
ATOM 1436 O O . THR A 1 196 ? 4.547 30.827 10.693 1.00 82.12 196 THR A O 1
ATOM 1439 N N . PRO A 1 197 ? 3.194 31.543 12.331 1.00 79.12 197 PRO A N 1
ATOM 1440 C CA . PRO A 1 197 ? 1.985 31.092 11.637 1.00 79.12 197 PRO A CA 1
ATOM 1441 C C . PRO A 1 197 ? 1.728 31.823 10.308 1.00 79.12 197 PRO A C 1
ATOM 1443 O O . PRO A 1 197 ? 1.223 31.200 9.375 1.00 79.12 197 PRO A O 1
ATOM 1446 N N . ARG A 1 198 ? 2.115 33.103 10.164 1.00 81.06 198 ARG A N 1
ATOM 1447 C CA . ARG A 1 198 ? 2.013 33.822 8.877 1.00 81.06 198 ARG A CA 1
ATOM 1448 C C . ARG A 1 198 ? 2.916 33.225 7.800 1.00 81.06 198 ARG A C 1
ATOM 1450 O O . ARG A 1 198 ? 2.476 33.084 6.664 1.00 81.06 198 ARG A O 1
ATOM 1457 N N . LEU A 1 199 ? 4.149 32.856 8.151 1.00 82.31 199 LEU A N 1
ATOM 1458 C CA . LEU A 1 199 ? 5.100 32.248 7.215 1.00 82.31 199 LEU A CA 1
ATOM 1459 C C . LEU A 1 199 ? 4.671 30.837 6.795 1.00 82.31 199 LEU A C 1
ATOM 1461 O O . LEU A 1 199 ? 4.722 30.512 5.612 1.00 82.31 199 LEU A O 1
ATOM 1465 N N . LEU A 1 200 ? 4.187 30.024 7.740 1.00 81.12 200 LEU A N 1
ATOM 1466 C CA . LEU A 1 200 ? 3.653 28.690 7.443 1.00 81.12 200 LEU A CA 1
ATOM 1467 C C . LEU A 1 200 ? 2.394 28.763 6.566 1.00 81.12 200 LEU A C 1
ATOM 1469 O O . LEU A 1 200 ? 2.270 28.010 5.603 1.00 81.12 200 LEU A O 1
ATOM 1473 N N . GLY A 1 201 ? 1.487 29.701 6.858 1.00 77.94 201 GLY A N 1
ATOM 1474 C CA . GLY A 1 201 ? 0.289 29.935 6.049 1.00 77.94 201 GLY A CA 1
ATOM 1475 C C . GLY A 1 201 ? 0.612 30.427 4.637 1.00 77.94 201 GLY A C 1
ATOM 1476 O O . GLY A 1 201 ? 0.036 29.935 3.672 1.00 77.94 201 GLY A O 1
ATOM 1477 N N . ALA A 1 202 ? 1.575 31.342 4.498 1.00 79.62 202 ALA A N 1
ATOM 1478 C CA . ALA A 1 202 ? 2.034 31.815 3.194 1.00 79.62 202 ALA A CA 1
ATOM 1479 C C . ALA A 1 202 ? 2.703 30.699 2.373 1.00 79.62 202 ALA A C 1
ATOM 1481 O O . ALA A 1 202 ? 2.465 30.615 1.174 1.00 79.62 202 ALA A O 1
ATOM 1482 N N . GLY A 1 203 ? 3.483 29.818 3.010 1.00 69.88 203 GLY A N 1
ATOM 1483 C CA . GLY A 1 203 ? 4.127 28.684 2.339 1.00 69.88 203 GLY A CA 1
ATOM 1484 C C . GLY A 1 203 ? 3.153 27.593 1.879 1.00 69.88 203 GLY A C 1
ATOM 1485 O O . GLY A 1 203 ? 3.378 26.983 0.841 1.00 69.88 203 GLY A O 1
ATOM 1486 N N . LEU A 1 204 ? 2.055 27.367 2.609 1.00 67.88 204 LEU A N 1
ATOM 1487 C CA . LEU A 1 204 ? 1.020 26.388 2.241 1.00 67.88 204 LEU A CA 1
ATOM 1488 C C . LEU A 1 204 ? 0.085 26.875 1.124 1.00 67.88 204 LEU A C 1
ATOM 1490 O O . LEU A 1 204 ? -0.418 26.057 0.364 1.00 67.88 204 LEU A O 1
ATOM 1494 N N . LEU A 1 205 ? -0.157 28.186 1.029 1.00 69.94 205 LEU A N 1
ATOM 1495 C CA . LEU A 1 205 ? -1.036 28.798 0.018 1.00 69.94 205 LEU A CA 1
ATOM 1496 C C . LEU A 1 205 ? -0.323 29.118 -1.309 1.00 69.94 205 LEU A C 1
ATOM 1498 O O . LEU A 1 205 ? -0.951 29.633 -2.230 1.00 69.94 205 LEU A O 1
ATOM 1502 N N . GLN A 1 206 ? 0.985 28.864 -1.391 1.00 58.16 206 GLN A N 1
ATOM 1503 C CA . GLN A 1 206 ? 1.818 29.083 -2.581 1.00 58.16 206 GLN A CA 1
ATOM 1504 C C . GLN A 1 206 ? 2.166 27.782 -3.331 1.00 58.16 206 GLN A C 1
ATOM 1506 O O . GLN A 1 206 ? 2.987 27.814 -4.248 1.00 58.16 206 GLN A O 1
ATOM 1511 N N . ILE A 1 207 ? 1.546 26.660 -2.950 1.00 47.97 207 ILE A N 1
ATOM 1512 C CA . ILE A 1 207 ? 1.572 25.370 -3.662 1.00 47.97 207 ILE A CA 1
ATOM 1513 C C . ILE A 1 207 ? 0.273 25.243 -4.459 1.00 47.97 207 ILE A C 1
ATOM 1515 O O . ILE A 1 207 ? 0.346 24.796 -5.624 1.00 47.97 207 ILE A O 1
#